Protein AF-D4LCF2-F1 (afdb_monomer)

Structure (mmCIF, N/CA/C/O backbone):
data_AF-D4LCF2-F1
#
_entry.id   AF-D4LCF2-F1
#
loop_
_atom_site.group_PDB
_atom_site.id
_atom_site.type_symbol
_atom_site.label_atom_id
_atom_site.label_alt_id
_atom_site.label_comp_id
_atom_site.label_asym_id
_atom_site.label_entity_id
_atom_site.label_seq_id
_atom_site.pdbx_PDB_ins_code
_atom_site.Cartn_x
_atom_site.Cartn_y
_atom_site.Cartn_z
_atom_site.occupancy
_atom_site.B_iso_or_equiv
_atom_site.auth_seq_id
_atom_site.auth_comp_id
_atom_site.auth_asym_id
_atom_site.auth_atom_id
_atom_site.pdbx_PDB_model_num
ATOM 1 N N . MET A 1 1 ? 31.186 14.863 -47.075 1.00 59.78 1 MET A N 1
ATOM 2 C CA . MET A 1 1 ? 31.744 14.679 -45.712 1.00 59.78 1 MET A CA 1
ATOM 3 C C . MET A 1 1 ? 30.826 15.193 -44.591 1.00 59.78 1 MET A C 1
ATOM 5 O O . MET A 1 1 ? 30.407 14.376 -43.785 1.00 59.78 1 MET A O 1
ATOM 9 N N . LYS A 1 2 ? 30.420 16.481 -44.553 1.00 60.19 2 LYS A N 1
ATOM 10 C CA . LYS A 1 2 ? 29.518 17.034 -43.503 1.00 60.19 2 LYS A CA 1
ATOM 11 C C . LYS A 1 2 ? 28.201 16.256 -43.299 1.00 60.19 2 LYS A C 1
ATOM 13 O O . LYS A 1 2 ? 27.895 15.902 -42.170 1.00 60.19 2 LYS A O 1
ATOM 18 N N . LYS A 1 3 ? 27.471 15.912 -44.374 1.00 63.88 3 LYS A N 1
ATOM 19 C CA . LYS A 1 3 ? 26.210 15.133 -44.295 1.00 63.88 3 LYS A CA 1
ATOM 20 C C . LYS A 1 3 ? 26.376 13.757 -43.627 1.00 63.88 3 LYS A C 1
ATOM 22 O O . LYS A 1 3 ? 25.515 13.347 -42.862 1.00 63.88 3 LYS A O 1
ATOM 27 N N . TYR A 1 4 ? 27.498 13.078 -43.876 1.00 69.69 4 TYR A N 1
ATOM 28 C CA . TYR A 1 4 ? 27.808 11.770 -43.286 1.00 69.69 4 TYR A CA 1
ATOM 29 C C . TYR A 1 4 ? 28.099 11.874 -41.782 1.00 69.69 4 TYR A C 1
ATOM 31 O O . TYR A 1 4 ? 27.639 11.051 -40.996 1.00 69.69 4 TYR A O 1
ATOM 39 N N . ILE A 1 5 ? 28.792 12.941 -41.365 1.00 76.44 5 ILE A N 1
ATOM 40 C CA . ILE A 1 5 ? 29.039 13.242 -39.947 1.00 76.44 5 ILE A CA 1
ATOM 41 C C . ILE A 1 5 ? 27.716 13.542 -39.228 1.00 76.44 5 ILE A C 1
ATOM 43 O O . ILE A 1 5 ? 27.495 13.037 -38.129 1.00 76.44 5 ILE A O 1
ATOM 47 N N . THR A 1 6 ? 26.815 14.309 -39.851 1.00 82.81 6 THR A N 1
ATOM 48 C CA . THR A 1 6 ? 25.487 14.603 -39.291 1.00 82.81 6 THR A CA 1
ATOM 49 C C . THR A 1 6 ? 24.620 13.347 -39.176 1.00 82.81 6 THR A C 1
ATOM 51 O O . THR A 1 6 ? 24.058 13.107 -38.114 1.00 82.81 6 THR A O 1
ATOM 54 N N . ALA A 1 7 ? 24.562 12.506 -40.213 1.00 86.31 7 ALA A N 1
ATOM 55 C CA . ALA A 1 7 ? 23.804 11.254 -40.181 1.00 86.31 7 ALA A CA 1
ATOM 56 C C . ALA A 1 7 ? 24.324 10.286 -39.104 1.00 86.31 7 ALA A C 1
ATOM 58 O O . ALA A 1 7 ? 23.539 9.754 -38.327 1.00 86.31 7 ALA A O 1
ATOM 59 N N . LYS A 1 8 ? 25.649 10.125 -38.984 1.00 89.38 8 LYS A N 1
ATOM 60 C CA . LYS A 1 8 ? 26.264 9.303 -37.929 1.00 89.38 8 LYS A CA 1
ATOM 61 C C . LYS A 1 8 ? 25.905 9.806 -36.526 1.00 89.38 8 LYS A C 1
ATOM 63 O O . LYS A 1 8 ? 25.599 9.002 -35.654 1.00 89.38 8 LYS A O 1
ATOM 68 N N . ARG A 1 9 ? 25.917 11.127 -36.308 1.00 90.94 9 ARG A N 1
ATOM 69 C CA . ARG A 1 9 ? 25.517 11.738 -35.028 1.00 90.94 9 ARG A CA 1
ATOM 70 C C . ARG A 1 9 ? 24.039 11.505 -34.713 1.00 90.94 9 ARG A C 1
ATOM 72 O O . ARG A 1 9 ? 23.729 11.189 -33.572 1.00 90.94 9 ARG A O 1
ATOM 79 N N . LEU A 1 10 ? 23.158 11.611 -35.708 1.00 92.75 10 LEU A N 1
ATOM 80 C CA . LEU A 1 10 ? 21.730 11.322 -35.542 1.00 92.75 10 LEU A CA 1
ATOM 81 C C . LEU A 1 10 ? 21.481 9.848 -35.214 1.00 92.75 10 LEU A C 1
ATOM 83 O O . LEU A 1 10 ? 20.725 9.568 -34.297 1.00 92.75 10 LEU A O 1
ATOM 87 N N . ILE A 1 11 ? 22.168 8.916 -35.883 1.00 95.12 11 ILE A N 1
ATOM 88 C CA . ILE A 1 11 ? 22.061 7.480 -35.580 1.00 95.12 11 ILE A CA 1
ATOM 89 C C . ILE A 1 11 ? 22.508 7.195 -34.145 1.00 95.12 11 ILE A C 1
ATOM 91 O O . ILE A 1 11 ? 21.797 6.516 -33.413 1.00 95.12 11 ILE A O 1
ATOM 95 N N . ILE A 1 12 ? 23.658 7.736 -33.724 1.00 95.25 12 ILE A N 1
ATOM 96 C CA . ILE A 1 12 ? 24.142 7.573 -32.346 1.00 95.25 12 ILE A CA 1
ATOM 97 C C . ILE A 1 12 ? 23.113 8.128 -31.357 1.00 95.25 12 ILE A C 1
ATOM 99 O O . ILE A 1 12 ? 22.778 7.450 -30.392 1.00 95.25 12 ILE A O 1
ATOM 103 N N . LEU A 1 13 ? 22.569 9.320 -31.614 1.00 95.94 13 LEU A N 1
ATOM 104 C CA . LEU A 1 13 ? 21.538 9.916 -30.768 1.00 95.94 13 LEU A CA 1
ATOM 105 C C . LEU A 1 13 ? 20.282 9.036 -30.691 1.00 95.94 13 LEU A C 1
ATOM 107 O O . LEU A 1 13 ? 19.782 8.791 -29.598 1.00 95.94 13 LEU A O 1
ATOM 111 N N . SER A 1 14 ? 19.799 8.514 -31.821 1.00 95.50 14 SER A N 1
ATOM 112 C CA . SER A 1 14 ? 18.656 7.597 -31.854 1.00 95.50 14 SER A CA 1
ATOM 113 C C . SER A 1 14 ? 18.922 6.322 -31.056 1.00 95.50 14 SER A C 1
ATOM 115 O O . SER A 1 14 ? 18.067 5.905 -30.282 1.00 95.50 14 SER A O 1
ATOM 117 N N . VAL A 1 15 ? 20.113 5.728 -31.186 1.00 97.31 15 VAL A N 1
ATOM 118 C CA . VAL A 1 15 ? 20.506 4.544 -30.405 1.00 97.31 15 VAL A CA 1
ATOM 119 C C . VAL A 1 15 ? 20.534 4.857 -28.912 1.00 97.31 15 VAL A C 1
ATOM 121 O O . VAL A 1 15 ? 20.047 4.052 -28.122 1.00 97.31 15 VAL A O 1
ATOM 124 N N . VAL A 1 16 ? 21.043 6.026 -28.516 1.00 97.56 16 VAL A N 1
ATOM 125 C CA . VAL A 1 16 ? 21.055 6.455 -27.111 1.00 97.56 16 VAL A CA 1
ATOM 126 C C . VAL A 1 16 ? 19.628 6.618 -26.583 1.00 97.56 16 VAL A C 1
ATOM 128 O O . VAL A 1 16 ? 19.317 6.075 -25.528 1.00 97.56 16 VAL A O 1
ATOM 131 N N . ILE A 1 17 ? 18.740 7.285 -27.326 1.00 97.62 17 ILE A N 1
ATOM 132 C CA . ILE A 1 17 ? 17.335 7.476 -26.926 1.00 97.62 17 ILE A CA 1
ATOM 133 C C . ILE A 1 17 ? 16.619 6.130 -26.769 1.00 97.62 17 ILE A C 1
ATOM 135 O O . ILE A 1 17 ? 15.969 5.896 -25.751 1.00 97.62 17 ILE A O 1
ATOM 139 N N . LEU A 1 18 ? 16.766 5.226 -27.742 1.00 97.88 18 LEU A N 1
ATOM 140 C CA . LEU A 1 18 ? 16.154 3.896 -27.685 1.00 97.88 18 LEU A CA 1
ATOM 141 C C . LEU A 1 18 ? 16.715 3.061 -26.529 1.00 97.88 18 LEU A C 1
ATOM 143 O O . LEU A 1 18 ? 15.956 2.376 -25.851 1.00 97.88 18 LEU A O 1
ATOM 147 N N . SER A 1 19 ? 18.021 3.159 -26.266 1.00 97.75 19 SER A N 1
ATOM 148 C CA . SER A 1 19 ? 18.661 2.483 -25.131 1.00 97.75 19 SER A CA 1
ATOM 149 C C . SER A 1 19 ? 18.118 2.989 -23.796 1.00 97.75 19 SER A C 1
ATOM 151 O O . SER A 1 19 ? 17.758 2.188 -22.940 1.00 97.75 19 SER A O 1
ATOM 153 N N . VAL A 1 20 ? 18.000 4.309 -23.624 1.00 97.44 20 VAL A N 1
ATOM 154 C CA . VAL A 1 20 ? 17.433 4.910 -22.406 1.00 97.44 20 VAL A CA 1
ATOM 155 C C . VAL A 1 20 ? 15.976 4.491 -22.225 1.00 97.44 20 VAL A C 1
ATOM 157 O O . VAL A 1 20 ? 15.589 4.084 -21.132 1.00 97.44 20 VAL A O 1
ATOM 160 N N . PHE A 1 21 ? 15.179 4.518 -23.296 1.00 97.19 21 PHE A N 1
ATOM 161 C CA . PHE A 1 21 ? 13.793 4.058 -23.250 1.00 97.19 21 PHE A CA 1
ATOM 162 C C . PHE A 1 21 ? 13.701 2.581 -22.842 1.00 97.19 21 PHE A C 1
ATOM 164 O O . PHE A 1 21 ? 12.905 2.237 -21.970 1.00 97.19 21 PHE A O 1
ATOM 171 N N . ALA A 1 22 ? 14.545 1.713 -23.405 1.00 97.75 22 ALA A N 1
ATOM 172 C CA . ALA A 1 22 ? 14.597 0.303 -23.030 1.00 97.75 22 ALA A CA 1
ATOM 173 C C . ALA A 1 22 ? 14.968 0.115 -21.550 1.00 97.75 22 ALA A C 1
ATOM 175 O O . ALA A 1 22 ? 14.318 -0.665 -20.859 1.00 97.75 22 ALA A O 1
ATOM 176 N N . ILE A 1 23 ? 15.948 0.867 -21.038 1.00 97.81 23 ILE A N 1
ATOM 177 C CA . ILE A 1 23 ? 16.350 0.815 -19.624 1.00 97.81 23 ILE A CA 1
ATOM 178 C C . ILE A 1 23 ? 15.191 1.217 -18.709 1.00 97.81 23 ILE A C 1
ATOM 180 O O . ILE A 1 23 ? 14.926 0.514 -17.741 1.00 97.81 23 ILE A O 1
ATOM 184 N N . ILE A 1 24 ? 14.469 2.298 -19.025 1.00 96.75 24 ILE A N 1
ATOM 185 C CA . ILE A 1 24 ? 13.312 2.745 -18.230 1.00 96.75 24 ILE A CA 1
ATOM 186 C C . ILE A 1 24 ? 12.227 1.661 -18.189 1.00 96.75 24 ILE A C 1
ATOM 188 O O . ILE A 1 24 ? 11.676 1.384 -17.126 1.00 96.75 24 ILE A O 1
ATOM 192 N N . ASN A 1 25 ? 11.957 1.011 -19.324 1.00 97.94 25 ASN A N 1
ATOM 193 C CA . ASN A 1 25 ? 10.978 -0.072 -19.408 1.00 97.94 25 ASN A CA 1
ATOM 194 C C . ASN A 1 25 ? 11.386 -1.291 -18.585 1.00 97.94 25 ASN A C 1
ATOM 196 O O . ASN A 1 25 ? 10.577 -1.827 -17.834 1.00 97.94 25 ASN A O 1
ATOM 200 N N . VAL A 1 26 ? 12.643 -1.717 -18.710 1.00 97.81 26 VAL A N 1
ATOM 201 C CA . VAL A 1 26 ? 13.180 -2.852 -17.957 1.00 97.81 26 VAL A CA 1
ATOM 202 C C . VAL A 1 26 ? 13.175 -2.541 -16.460 1.00 97.81 26 VAL A C 1
ATOM 204 O O . VAL A 1 26 ? 12.699 -3.353 -15.672 1.00 97.81 26 VAL A O 1
ATOM 207 N N . ALA A 1 27 ? 13.625 -1.351 -16.059 1.00 96.75 27 ALA A N 1
ATOM 208 C CA . ALA A 1 27 ? 13.601 -0.928 -14.664 1.00 96.75 27 ALA A CA 1
ATOM 209 C C . ALA A 1 27 ? 12.171 -0.931 -14.107 1.00 96.75 27 ALA A C 1
ATOM 211 O O . ALA A 1 27 ? 11.930 -1.498 -13.047 1.00 96.75 27 ALA A O 1
ATOM 212 N N . TRP A 1 28 ? 11.207 -0.369 -14.838 1.00 97.06 28 TRP A N 1
ATOM 213 C CA . TRP A 1 28 ? 9.808 -0.370 -14.413 1.00 97.06 28 TRP A CA 1
ATOM 214 C C . TRP A 1 28 ? 9.223 -1.788 -14.341 1.00 97.06 28 TRP A C 1
ATOM 216 O O . TRP A 1 28 ? 8.519 -2.123 -13.387 1.00 97.06 28 TRP A O 1
ATOM 226 N N . LEU A 1 29 ? 9.556 -2.654 -15.302 1.00 96.56 29 LEU A N 1
ATOM 227 C CA . LEU A 1 29 ? 9.119 -4.049 -15.312 1.00 96.56 29 LEU A CA 1
ATOM 228 C C . LEU A 1 29 ? 9.547 -4.776 -14.028 1.00 96.56 29 LEU A C 1
ATOM 230 O O . LEU A 1 29 ? 8.720 -5.403 -13.369 1.00 96.56 29 LEU A O 1
ATOM 234 N N . PHE A 1 30 ? 10.824 -4.672 -13.656 1.00 95.19 30 PHE A N 1
ATOM 235 C CA . PHE A 1 30 ? 11.368 -5.390 -12.503 1.00 95.19 30 PHE A CA 1
ATOM 236 C C . PHE A 1 30 ? 11.024 -4.746 -11.160 1.00 95.19 30 PHE A C 1
ATOM 238 O O . PHE A 1 30 ? 10.739 -5.465 -10.208 1.00 95.19 30 PHE A O 1
ATOM 245 N N . LEU A 1 31 ? 11.030 -3.416 -11.078 1.00 94.56 31 LEU A N 1
ATOM 246 C CA . LEU A 1 31 ? 10.864 -2.700 -9.810 1.00 94.56 31 LEU A CA 1
ATOM 247 C C . LEU A 1 31 ? 9.404 -2.394 -9.470 1.00 94.56 31 LEU A C 1
ATOM 249 O O . LEU A 1 31 ? 9.091 -2.097 -8.321 1.00 94.56 31 LEU A O 1
ATOM 253 N N . ARG A 1 32 ? 8.505 -2.410 -10.461 1.00 93.75 32 ARG A N 1
ATOM 254 C CA . ARG A 1 32 ? 7.098 -2.031 -10.274 1.00 93.75 32 ARG A CA 1
ATOM 255 C C . ARG A 1 32 ? 6.161 -3.119 -10.761 1.00 93.75 32 ARG A C 1
ATOM 257 O O . ARG A 1 32 ? 5.367 -3.620 -9.981 1.00 93.75 32 ARG A O 1
ATOM 264 N N . TYR A 1 33 ? 6.248 -3.533 -12.019 1.00 94.06 33 TYR A N 1
ATOM 265 C CA . TYR A 1 33 ? 5.258 -4.463 -12.564 1.00 94.06 33 TYR A CA 1
ATOM 266 C C . TYR A 1 33 ? 5.296 -5.846 -11.898 1.00 94.06 33 TYR A C 1
ATOM 268 O O . TYR A 1 33 ? 4.272 -6.308 -11.398 1.00 94.06 33 TYR A O 1
ATOM 276 N N . ILE A 1 34 ? 6.463 -6.498 -11.868 1.00 94.56 34 ILE A N 1
ATOM 277 C CA . ILE A 1 34 ? 6.602 -7.871 -11.359 1.00 94.56 34 ILE A CA 1
ATOM 278 C C . ILE A 1 34 ? 6.160 -8.000 -9.886 1.00 94.56 34 ILE A C 1
ATOM 280 O O . ILE A 1 34 ? 5.379 -8.914 -9.613 1.00 94.56 34 ILE A O 1
ATOM 284 N N . PRO A 1 35 ? 6.569 -7.122 -8.944 1.00 94.31 35 PRO A N 1
ATOM 285 C CA . PRO A 1 35 ? 6.130 -7.210 -7.546 1.00 94.31 35 PRO A CA 1
ATOM 286 C C . PRO A 1 35 ? 4.603 -7.199 -7.377 1.00 94.31 35 PRO A C 1
ATOM 288 O O . PRO A 1 35 ? 4.034 -8.092 -6.745 1.00 94.31 35 PRO A O 1
ATOM 291 N N . TYR A 1 36 ? 3.909 -6.248 -8.014 1.00 94.31 36 TYR A N 1
ATOM 292 C CA . TYR A 1 36 ? 2.443 -6.182 -7.959 1.00 94.31 36 TYR A CA 1
ATOM 293 C C . TYR A 1 36 ? 1.781 -7.349 -8.698 1.00 94.31 36 TYR A C 1
ATOM 295 O O . TYR A 1 36 ? 0.746 -7.847 -8.254 1.00 94.31 36 TYR A O 1
ATOM 303 N N . HIS A 1 37 ? 2.377 -7.825 -9.795 1.00 93.19 37 HIS A N 1
ATOM 304 C CA . HIS A 1 37 ? 1.853 -8.973 -10.533 1.00 93.19 37 HIS A CA 1
ATOM 305 C C . HIS A 1 37 ? 1.882 -10.257 -9.693 1.00 93.19 37 HIS A C 1
ATOM 307 O O . HIS A 1 37 ? 0.882 -10.968 -9.637 1.00 93.19 37 HIS A O 1
ATOM 313 N N . ARG A 1 38 ? 2.974 -10.509 -8.960 1.00 94.25 38 ARG A N 1
ATOM 314 C CA . ARG A 1 38 ? 3.073 -11.643 -8.024 1.00 94.25 38 ARG A CA 1
ATOM 315 C C . ARG A 1 38 ? 2.016 -11.582 -6.924 1.00 94.25 38 ARG A C 1
ATOM 317 O O . ARG A 1 38 ? 1.445 -12.604 -6.555 1.00 94.25 38 ARG A O 1
ATOM 324 N N . CYS A 1 39 ? 1.719 -10.385 -6.417 1.00 95.00 39 CYS A N 1
ATOM 325 C CA . CYS A 1 39 ? 0.661 -10.207 -5.423 1.00 95.00 39 CYS A CA 1
ATOM 326 C C . CYS A 1 39 ? -0.720 -10.525 -6.005 1.00 95.00 39 CYS A C 1
ATOM 328 O O . CYS A 1 39 ? -1.523 -11.209 -5.366 1.00 95.00 39 CYS A O 1
ATOM 330 N N . ARG A 1 40 ? -0.973 -10.054 -7.232 1.00 93.25 40 ARG A N 1
ATOM 331 C CA . ARG A 1 40 ? -2.205 -10.291 -7.989 1.00 93.25 40 ARG A CA 1
ATOM 332 C C . ARG A 1 40 ? -2.436 -11.772 -8.299 1.00 93.25 40 ARG A C 1
ATOM 334 O O . ARG A 1 40 ? -3.585 -12.189 -8.300 1.00 93.25 40 ARG A O 1
ATOM 341 N N . GLU A 1 41 ? -1.400 -12.563 -8.572 1.00 92.50 41 GLU A N 1
ATOM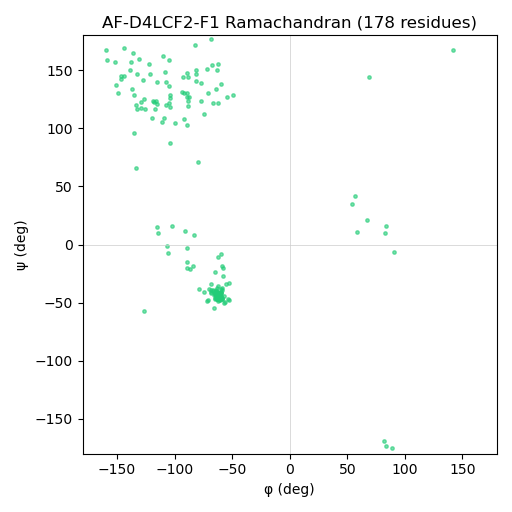 342 C CA . GLU A 1 41 ? -1.538 -13.992 -8.923 1.00 92.50 41 GLU A CA 1
ATOM 343 C C . GLU A 1 41 ? -2.238 -14.828 -7.837 1.00 92.50 41 GLU A C 1
ATOM 345 O O . GLU A 1 41 ? -2.757 -15.905 -8.121 1.00 92.50 41 GLU A O 1
ATOM 350 N N . LYS A 1 42 ? -2.295 -14.322 -6.599 1.00 91.62 42 LYS A N 1
ATOM 351 C CA . LYS A 1 42 ? -2.988 -14.953 -5.466 1.00 91.62 42 LYS A CA 1
ATOM 352 C C . LYS A 1 42 ? -4.468 -14.549 -5.336 1.00 91.62 42 LYS A C 1
ATOM 354 O O . LYS A 1 42 ? -5.143 -15.029 -4.419 1.00 91.62 42 LYS A O 1
ATOM 359 N N . MET A 1 43 ? -4.947 -13.646 -6.192 1.00 94.31 43 MET A N 1
ATOM 360 C CA . MET A 1 43 ? -6.279 -13.037 -6.140 1.00 94.31 43 MET A CA 1
ATOM 361 C C . MET A 1 43 ? -7.213 -13.605 -7.208 1.00 94.31 43 MET A C 1
ATOM 363 O O . MET A 1 43 ? -6.764 -14.087 -8.248 1.00 94.31 43 MET A O 1
ATOM 367 N N . ASP A 1 44 ? -8.518 -13.467 -6.977 1.00 93.19 44 ASP A N 1
ATOM 368 C CA . ASP A 1 44 ? -9.528 -13.737 -7.992 1.00 93.19 44 ASP A CA 1
ATOM 369 C C . ASP A 1 44 ? -9.678 -12.523 -8.922 1.00 93.19 44 ASP A C 1
ATOM 371 O O . ASP A 1 44 ? -9.450 -11.368 -8.538 1.00 93.19 44 ASP A O 1
ATOM 375 N N . VAL A 1 45 ? -10.053 -12.788 -10.174 1.00 89.19 45 VAL A N 1
ATOM 376 C CA . VAL A 1 45 ? -10.355 -11.743 -11.157 1.00 89.19 45 VAL A CA 1
ATOM 377 C C . VAL A 1 45 ? -11.829 -11.383 -11.035 1.00 89.19 45 VAL A C 1
ATOM 379 O O . VAL A 1 45 ? -12.697 -12.224 -11.258 1.00 89.19 45 VAL A O 1
ATOM 382 N N . ILE A 1 46 ? -12.107 -10.127 -10.703 1.00 81.69 46 ILE A N 1
ATOM 383 C CA . ILE A 1 46 ? -13.459 -9.588 -10.577 1.00 81.69 46 ILE A CA 1
ATOM 384 C C . ILE A 1 46 ? -13.685 -8.637 -11.752 1.00 81.69 46 ILE A C 1
ATOM 386 O O . ILE A 1 46 ? -13.093 -7.557 -11.809 1.00 81.69 46 ILE A O 1
ATOM 390 N N . ASP A 1 47 ? -14.525 -9.050 -12.699 1.00 78.56 47 ASP A N 1
ATOM 391 C CA . ASP A 1 47 ? -14.957 -8.223 -13.827 1.00 78.56 47 ASP A CA 1
ATOM 392 C C . ASP A 1 47 ? -16.257 -7.493 -13.466 1.00 78.56 47 ASP A C 1
ATOM 394 O O . ASP A 1 47 ? -17.327 -8.097 -13.386 1.00 78.56 47 ASP A O 1
ATOM 398 N N . ASN A 1 48 ? -16.151 -6.183 -13.245 1.00 69.62 48 ASN A N 1
ATOM 399 C CA . ASN A 1 48 ? -17.294 -5.302 -13.046 1.00 69.62 48 ASN A CA 1
ATOM 400 C C . ASN A 1 48 ? -17.532 -4.482 -14.315 1.00 69.62 48 ASN A C 1
ATOM 402 O O . ASN A 1 48 ? -17.045 -3.360 -14.446 1.00 69.62 48 ASN A O 1
ATOM 406 N N . HIS A 1 49 ? -18.305 -5.032 -15.251 1.00 72.44 49 HIS A N 1
ATOM 407 C CA . HIS A 1 49 ? -18.700 -4.343 -16.487 1.00 72.44 49 HIS A CA 1
ATOM 408 C C . HIS A 1 49 ? -17.507 -3.849 -17.334 1.00 72.44 49 HIS A C 1
ATOM 410 O O . HIS A 1 49 ? -17.532 -2.743 -17.874 1.00 72.44 49 HIS A O 1
ATOM 416 N N . GLY A 1 50 ? -16.457 -4.663 -17.454 1.00 63.59 50 GLY A N 1
ATOM 417 C CA . GLY A 1 50 ? -15.235 -4.345 -18.196 1.00 63.59 50 GLY A CA 1
ATOM 418 C C . GLY A 1 50 ? -14.146 -3.677 -17.353 1.00 63.59 50 GLY A C 1
ATOM 419 O O . GLY A 1 50 ? -13.025 -3.506 -17.836 1.00 63.59 50 GLY A O 1
ATOM 420 N N . LEU A 1 51 ? -14.434 -3.332 -16.093 1.00 61.81 51 LEU A N 1
ATOM 421 C CA . LEU A 1 51 ? -13.427 -2.927 -15.113 1.00 61.81 51 LEU A CA 1
ATOM 422 C C . LEU A 1 51 ? -12.923 -4.163 -14.373 1.00 61.81 51 LEU A C 1
ATOM 424 O O . LEU A 1 51 ? -13.582 -4.692 -13.477 1.00 61.81 51 LEU A O 1
ATOM 428 N N . ILE A 1 52 ? -11.731 -4.609 -14.759 1.00 73.94 52 ILE A N 1
ATOM 429 C CA . ILE A 1 52 ? -11.050 -5.719 -14.101 1.00 73.94 52 ILE A CA 1
ATOM 430 C C . ILE A 1 52 ? -10.442 -5.222 -12.789 1.00 73.94 52 ILE A C 1
ATOM 432 O O . ILE A 1 52 ? -9.612 -4.313 -12.778 1.00 73.94 52 ILE A O 1
ATOM 436 N N . SER A 1 53 ? -10.820 -5.868 -11.694 1.00 80.56 53 SER A N 1
ATOM 437 C CA . SER A 1 53 ? -10.224 -5.698 -10.372 1.00 80.56 53 SER A CA 1
ATOM 438 C C . SER A 1 53 ? -9.705 -7.037 -9.852 1.00 80.56 53 SER A C 1
ATOM 440 O O . SER A 1 53 ? -10.147 -8.100 -10.290 1.00 80.56 53 SER A O 1
ATOM 442 N N . TYR A 1 54 ? -8.728 -6.988 -8.948 1.00 91.44 54 TYR A N 1
ATOM 443 C CA . TYR A 1 54 ? -8.130 -8.179 -8.351 1.00 91.44 54 TYR A CA 1
ATOM 444 C C . TYR A 1 54 ? -8.404 -8.158 -6.864 1.00 91.44 54 TYR A C 1
ATOM 446 O O . TYR A 1 54 ? -7.949 -7.259 -6.152 1.00 91.44 54 TYR A O 1
ATOM 454 N N . GLY A 1 55 ? -9.154 -9.146 -6.403 1.00 93.00 55 GLY A N 1
ATOM 455 C CA . GLY A 1 55 ? -9.480 -9.244 -4.999 1.00 93.00 55 GLY A CA 1
ATOM 456 C C . GLY A 1 55 ? -9.903 -10.638 -4.607 1.00 93.00 55 GLY A C 1
ATOM 457 O O . GLY A 1 55 ? -10.130 -11.504 -5.444 1.00 93.00 55 GLY A O 1
ATOM 458 N N . LYS A 1 56 ? -9.967 -10.859 -3.305 1.00 92.75 56 LYS A N 1
ATOM 459 C CA . LYS A 1 56 ? -10.350 -12.138 -2.725 1.00 92.75 56 LYS A CA 1
ATOM 460 C C . LYS A 1 56 ? -11.003 -11.889 -1.382 1.00 92.75 56 LYS A C 1
ATOM 462 O O . LYS A 1 56 ? -10.496 -11.089 -0.603 1.00 92.75 56 LYS A O 1
ATOM 467 N N . VAL A 1 57 ? -12.091 -12.589 -1.092 1.00 92.94 57 VAL A N 1
ATOM 468 C CA . VAL A 1 57 ? -12.682 -12.601 0.251 1.00 92.94 57 VAL A CA 1
ATOM 469 C C . VAL A 1 57 ? -12.324 -13.921 0.915 1.00 92.94 57 VAL A C 1
ATOM 471 O O . VAL A 1 57 ? -12.535 -14.990 0.343 1.00 92.94 57 VAL A O 1
ATOM 474 N N . LYS A 1 58 ? -11.740 -13.859 2.110 1.00 92.38 58 LYS A N 1
ATOM 475 C CA . LYS A 1 58 ? -11.362 -15.040 2.886 1.00 92.38 58 LYS A CA 1
ATOM 476 C C . LYS A 1 58 ? -11.453 -14.737 4.379 1.00 92.38 58 LYS A C 1
ATOM 478 O O . LYS A 1 58 ? -10.914 -13.738 4.843 1.00 92.38 58 LYS A O 1
ATOM 483 N N . ASP A 1 59 ? -12.123 -15.618 5.121 1.00 91.44 59 ASP A N 1
ATOM 484 C CA . ASP A 1 59 ? -12.245 -15.576 6.586 1.00 91.44 59 ASP A CA 1
ATOM 485 C C . ASP A 1 59 ? -12.779 -14.239 7.146 1.00 91.44 59 ASP A C 1
ATOM 487 O O . ASP A 1 59 ? -12.362 -13.805 8.214 1.00 91.44 59 ASP A O 1
ATOM 491 N N . GLY A 1 60 ? -13.689 -13.572 6.422 1.00 90.69 60 GLY A N 1
ATOM 492 C CA . GLY A 1 60 ? -14.262 -12.277 6.826 1.00 90.69 60 GLY A CA 1
ATOM 493 C C . GLY A 1 60 ? -13.406 -11.052 6.481 1.00 90.69 60 GLY A C 1
ATOM 494 O O . GLY A 1 60 ? -13.717 -9.949 6.927 1.00 90.69 60 GLY A O 1
ATOM 495 N N . TYR A 1 61 ? -12.353 -11.233 5.680 1.00 94.38 61 TYR A N 1
ATOM 496 C CA . TYR A 1 61 ? -11.478 -10.165 5.205 1.00 94.38 61 TYR A CA 1
ATOM 497 C C . TYR A 1 61 ? -11.462 -10.116 3.687 1.00 94.38 61 TYR A C 1
ATOM 499 O O . TYR A 1 61 ? -11.522 -11.146 3.009 1.00 94.38 61 TYR A O 1
ATOM 507 N N . ARG A 1 62 ? -11.326 -8.905 3.160 1.00 94.12 62 ARG A N 1
ATOM 508 C CA . ARG A 1 62 ? -11.139 -8.635 1.745 1.00 94.12 62 ARG A CA 1
ATOM 509 C C . ARG A 1 62 ? -9.686 -8.276 1.487 1.00 94.12 62 ARG A C 1
ATOM 511 O O . ARG A 1 62 ? -9.131 -7.392 2.125 1.00 94.12 62 ARG A O 1
ATOM 518 N N . TYR A 1 63 ? -9.099 -8.956 0.520 1.00 96.06 63 TYR A N 1
ATOM 519 C CA . TYR A 1 63 ? -7.771 -8.696 -0.007 1.00 96.06 63 TYR A CA 1
ATOM 520 C C . TYR A 1 63 ? -7.931 -8.015 -1.361 1.00 96.06 63 TYR A C 1
ATOM 522 O O . TYR A 1 63 ? -8.781 -8.430 -2.154 1.00 96.06 63 TYR A O 1
ATOM 530 N N . GLY A 1 64 ? -7.140 -6.981 -1.623 1.00 94.75 64 GLY A N 1
ATOM 531 C CA . GLY A 1 64 ? -7.173 -6.222 -2.868 1.00 94.75 64 GLY A CA 1
ATOM 532 C C . GLY A 1 64 ? -5.779 -6.001 -3.434 1.00 94.75 64 GLY A C 1
ATOM 533 O O . GLY A 1 64 ? -4.813 -5.851 -2.688 1.00 94.75 64 GLY A O 1
ATOM 534 N N . VAL A 1 65 ? -5.674 -5.972 -4.763 1.00 95.38 65 VAL A N 1
ATOM 535 C CA . VAL A 1 65 ? -4.449 -5.575 -5.468 1.00 95.38 65 VAL A CA 1
ATOM 536 C C . VAL A 1 65 ? -4.798 -4.585 -6.573 1.00 95.38 65 VAL A C 1
ATOM 538 O O . VAL A 1 65 ? -5.477 -4.923 -7.544 1.00 95.38 65 VAL A O 1
ATOM 541 N N . ALA A 1 66 ? -4.276 -3.369 -6.451 1.00 92.12 66 ALA A N 1
ATOM 542 C CA . ALA A 1 66 ? -4.266 -2.363 -7.498 1.00 92.12 66 ALA A CA 1
ATOM 543 C C . ALA A 1 66 ? -2.857 -2.285 -8.096 1.00 92.12 66 ALA A C 1
ATOM 545 O O . ALA A 1 66 ? -1.888 -1.972 -7.406 1.00 92.12 66 ALA A O 1
ATOM 546 N N . THR A 1 67 ? -2.717 -2.579 -9.388 1.00 91.06 67 THR A N 1
ATOM 547 C CA . THR A 1 67 ? -1.419 -2.511 -10.073 1.00 91.06 67 THR A CA 1
ATOM 548 C C . THR A 1 67 ? -1.090 -1.076 -10.491 1.00 91.06 67 THR A C 1
ATOM 550 O O . THR A 1 67 ? -2.004 -0.345 -10.882 1.00 91.06 67 THR A O 1
ATOM 553 N N . PRO A 1 68 ? 0.190 -0.666 -10.496 1.00 91.50 68 PRO A N 1
ATOM 554 C CA . PRO A 1 68 ? 0.581 0.633 -11.032 1.00 91.50 68 PRO A CA 1
ATOM 555 C C . PRO A 1 68 ? 0.271 0.727 -12.532 1.00 91.50 68 PRO A C 1
ATOM 557 O O . PRO A 1 68 ? 0.325 -0.269 -13.259 1.00 91.50 68 PRO A O 1
ATOM 560 N N . ALA A 1 69 ? -0.019 1.939 -13.006 1.00 91.06 69 ALA A N 1
ATOM 561 C CA . ALA A 1 69 ? -0.158 2.209 -14.434 1.00 91.06 69 ALA A CA 1
ATOM 562 C C . ALA A 1 69 ? 1.167 1.946 -15.173 1.00 91.06 69 ALA A C 1
ATOM 564 O O . ALA A 1 69 ? 2.240 2.027 -14.575 1.00 91.06 69 ALA A O 1
ATOM 565 N N . TYR A 1 70 ? 1.107 1.661 -16.477 1.00 93.25 70 TYR A N 1
ATOM 566 C CA . TYR A 1 70 ? 2.303 1.452 -17.299 1.00 93.25 70 TYR A CA 1
ATOM 567 C C . TYR A 1 70 ? 3.265 2.644 -17.207 1.00 93.25 70 TYR A C 1
ATOM 569 O O . TYR A 1 70 ? 2.863 3.786 -17.420 1.00 93.25 70 TYR A O 1
ATOM 577 N N . LEU A 1 71 ? 4.529 2.365 -16.870 1.00 93.00 71 LEU A N 1
ATOM 578 C CA . LEU A 1 71 ? 5.573 3.356 -16.560 1.00 93.00 71 LEU A CA 1
ATOM 579 C C . LEU A 1 71 ? 5.248 4.309 -15.390 1.00 93.00 71 LEU A C 1
ATOM 581 O O . LEU A 1 71 ? 5.986 5.263 -15.145 1.00 93.00 71 LEU A O 1
ATOM 585 N N . GLY A 1 72 ? 4.188 4.030 -14.629 1.00 90.75 72 GLY A N 1
ATOM 586 C CA . GLY A 1 72 ? 3.847 4.701 -13.382 1.00 90.75 72 GLY A CA 1
ATOM 587 C C . GLY A 1 72 ? 4.768 4.257 -12.248 1.00 90.75 72 GLY A C 1
ATOM 588 O O . GLY A 1 72 ? 4.743 3.101 -11.808 1.00 90.75 72 GLY A O 1
ATOM 589 N N . TRP A 1 73 ? 5.596 5.184 -11.773 1.00 88.25 73 TRP A N 1
ATOM 590 C CA . TRP A 1 73 ? 6.473 4.982 -10.614 1.00 88.25 73 TRP A CA 1
ATOM 591 C C . TRP A 1 73 ? 5.762 5.225 -9.284 1.00 88.25 73 TRP A C 1
ATOM 593 O O . TRP A 1 73 ? 6.191 4.707 -8.258 1.00 88.25 73 TRP A O 1
ATOM 603 N N . GLU A 1 74 ? 4.634 5.926 -9.335 1.00 85.69 74 GLU A N 1
ATOM 604 C CA . GLU A 1 74 ? 3.722 6.152 -8.220 1.00 85.69 74 GLU A CA 1
ATOM 605 C C . GLU A 1 74 ? 2.412 5.380 -8.437 1.00 85.69 74 GLU A C 1
ATOM 607 O O . GLU A 1 74 ? 2.111 4.926 -9.547 1.00 85.69 74 GLU A O 1
ATOM 612 N N . GLY A 1 75 ? 1.649 5.194 -7.362 1.00 84.62 75 GLY A N 1
ATOM 613 C CA . GLY A 1 75 ? 0.391 4.450 -7.375 1.00 84.62 75 GLY A CA 1
ATOM 614 C C . GLY A 1 75 ? 0.556 2.934 -7.255 1.00 84.62 75 GLY A C 1
ATOM 615 O O . GLY A 1 75 ? 1.650 2.420 -7.034 1.00 84.62 75 GLY A O 1
ATOM 616 N N . GLY A 1 76 ? -0.555 2.214 -7.392 1.00 91.56 76 GLY A N 1
ATOM 617 C CA . GLY A 1 76 ? -0.638 0.799 -7.037 1.00 91.56 76 GLY A CA 1
ATOM 618 C C . GLY A 1 76 ? -0.547 0.573 -5.525 1.00 91.56 76 GLY A C 1
ATOM 619 O O . GLY A 1 76 ? 0.145 1.297 -4.820 1.00 91.56 76 GLY A O 1
ATOM 620 N N . TYR A 1 77 ? -1.279 -0.409 -5.023 1.00 95.19 77 TYR A N 1
ATOM 621 C CA . TYR A 1 77 ? -1.256 -0.806 -3.618 1.00 95.19 77 TYR A CA 1
ATOM 622 C C . TYR A 1 77 ? -1.764 -2.238 -3.488 1.00 95.19 77 TYR A C 1
ATOM 624 O O . TYR A 1 77 ? -2.480 -2.745 -4.358 1.00 95.19 77 TYR A O 1
ATOM 632 N N . ILE A 1 78 ? -1.409 -2.883 -2.389 1.00 96.38 78 ILE A N 1
ATOM 633 C CA . ILE A 1 78 ? -2.128 -4.058 -1.902 1.00 96.38 78 ILE A CA 1
ATOM 634 C C . ILE A 1 78 ? -2.891 -3.654 -0.648 1.00 96.38 78 ILE A C 1
ATOM 636 O O . ILE A 1 78 ? -2.462 -2.752 0.072 1.00 96.38 78 ILE A O 1
ATOM 640 N N . SER A 1 79 ? -4.035 -4.280 -0.408 1.00 96.81 79 SER A N 1
ATOM 641 C CA . SER A 1 79 ? -4.857 -3.955 0.749 1.00 96.81 79 SER A CA 1
ATOM 642 C C . SER A 1 79 ? -5.446 -5.183 1.418 1.00 96.81 79 SER A C 1
ATOM 644 O O . SER A 1 79 ? -5.710 -6.204 0.776 1.00 96.81 79 SER A O 1
ATOM 646 N N . VAL A 1 80 ? -5.655 -5.064 2.725 1.00 97.25 80 VAL A N 1
ATOM 647 C CA . VAL A 1 80 ? -6.436 -5.999 3.533 1.00 97.25 80 VAL A CA 1
ATOM 648 C C . VAL A 1 80 ? -7.439 -5.178 4.321 1.00 97.25 80 VAL A C 1
ATOM 650 O O . VAL A 1 80 ? -7.045 -4.290 5.067 1.00 97.25 80 VAL A O 1
ATOM 653 N N . SER A 1 81 ? -8.726 -5.461 4.181 1.00 95.25 81 SER A N 1
ATOM 654 C CA . SER A 1 81 ? -9.776 -4.787 4.939 1.00 95.25 81 SER A CA 1
ATOM 655 C C . SER A 1 81 ? -10.731 -5.786 5.567 1.00 95.25 81 SER A C 1
ATOM 657 O O . SER A 1 81 ? -10.845 -6.932 5.123 1.00 95.25 81 SER A O 1
ATOM 659 N N . LEU A 1 82 ? -11.456 -5.344 6.590 1.00 90.94 82 LEU A N 1
ATOM 660 C CA . LEU A 1 82 ? -12.630 -6.073 7.059 1.00 90.94 82 LEU A CA 1
ATOM 661 C C . LEU A 1 82 ? -13.648 -6.172 5.910 1.00 90.94 82 LEU A C 1
ATOM 663 O O . LEU A 1 82 ? -13.869 -5.204 5.185 1.00 90.94 82 LEU A O 1
ATOM 667 N N . ASP A 1 83 ? -14.278 -7.336 5.738 1.00 82.25 83 ASP A N 1
ATOM 668 C CA . ASP A 1 83 ? -15.385 -7.515 4.779 1.00 82.25 83 ASP A CA 1
ATOM 669 C C . ASP A 1 83 ? -16.739 -7.058 5.368 1.00 82.25 83 ASP A C 1
ATOM 671 O O . ASP A 1 83 ? -17.801 -7.255 4.780 1.00 82.25 83 ASP A O 1
ATOM 675 N N . GLN A 1 84 ? -16.716 -6.425 6.546 1.00 69.94 84 GLN A N 1
ATOM 676 C CA . GLN A 1 84 ? -17.880 -5.782 7.149 1.00 69.94 84 GLN A CA 1
ATOM 677 C C . GLN A 1 84 ? -17.968 -4.325 6.692 1.00 69.94 84 GLN A C 1
ATOM 679 O O . GLN A 1 84 ? -16.997 -3.578 6.732 1.00 69.94 84 GLN A O 1
ATOM 684 N N . SER A 1 85 ? -19.154 -3.932 6.234 1.00 66.62 85 SER A N 1
ATOM 685 C CA . SER A 1 85 ? -19.414 -2.608 5.678 1.00 66.62 85 SER A CA 1
ATOM 686 C C . SER A 1 85 ? -19.825 -1.640 6.780 1.00 66.62 85 SER A C 1
ATOM 688 O O . SER A 1 85 ? -20.793 -1.890 7.500 1.00 66.62 85 SER A O 1
ATOM 690 N N . TYR A 1 86 ? -19.130 -0.507 6.856 1.00 78.62 86 TYR A N 1
ATOM 691 C CA . TYR A 1 86 ? -19.725 0.738 7.327 1.00 78.62 86 TYR A CA 1
ATOM 692 C C . TYR A 1 86 ? -21.047 0.960 6.580 1.00 78.62 86 TYR A C 1
ATOM 694 O O . TYR A 1 86 ? -21.100 0.838 5.352 1.00 78.62 86 TYR A O 1
ATOM 702 N N . LYS A 1 87 ? -22.131 1.210 7.314 1.00 81.00 87 LYS A N 1
ATOM 703 C CA . LYS A 1 87 ? -23.472 1.373 6.745 1.00 81.00 87 LYS A CA 1
ATOM 704 C C . LYS A 1 87 ? -23.961 2.781 6.998 1.00 81.00 87 LYS A C 1
ATOM 706 O O . LYS A 1 87 ? -24.097 3.178 8.154 1.00 81.00 87 LYS A O 1
ATOM 711 N N . ILE A 1 88 ? -24.303 3.461 5.913 1.00 81.62 88 ILE A N 1
ATOM 712 C CA . ILE A 1 88 ? -25.032 4.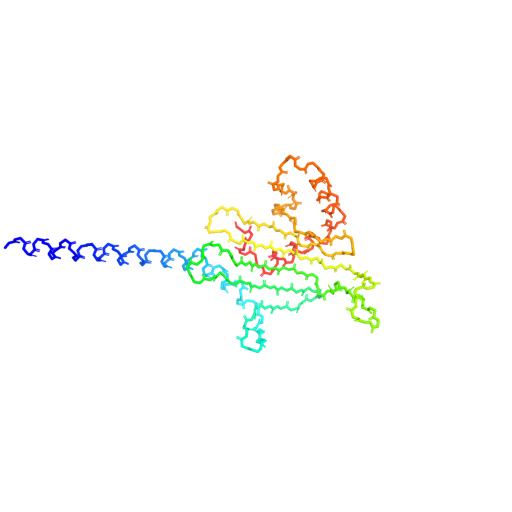724 5.936 1.00 81.62 88 ILE A CA 1
ATOM 713 C C . ILE A 1 88 ? -26.524 4.389 5.957 1.00 81.62 88 ILE A C 1
ATOM 715 O O . ILE A 1 88 ? -27.010 3.598 5.143 1.00 81.62 88 ILE A O 1
ATOM 719 N N . GLN A 1 89 ? -27.240 4.954 6.917 1.00 82.38 89 GLN A N 1
ATOM 720 C CA . GLN A 1 89 ? -28.692 4.921 6.985 1.00 82.38 89 GLN A CA 1
ATOM 721 C C . GLN A 1 89 ? -29.213 6.161 6.265 1.00 82.38 89 GLN A C 1
ATOM 723 O O . GLN A 1 89 ? -28.732 7.266 6.500 1.00 82.38 89 GLN A O 1
ATOM 728 N N . LEU A 1 90 ? -30.166 5.967 5.356 1.00 88.69 90 LEU A N 1
ATOM 729 C CA . LEU A 1 90 ? -30.784 7.057 4.612 1.00 88.69 90 LEU A CA 1
ATOM 730 C C . LEU A 1 90 ? -32.213 7.272 5.112 1.00 88.69 90 LEU A C 1
ATOM 732 O O . LEU A 1 90 ? -32.942 6.302 5.339 1.00 88.69 90 LEU A O 1
ATOM 736 N N . ASP A 1 91 ? -32.625 8.530 5.235 1.00 87.12 91 ASP A N 1
ATOM 737 C CA . ASP A 1 91 ? -34.013 8.893 5.471 1.00 87.12 91 ASP A CA 1
ATOM 738 C C . ASP A 1 91 ? -34.890 8.572 4.244 1.00 87.12 91 ASP A C 1
ATOM 740 O O . ASP A 1 91 ? -34.439 8.162 3.169 1.00 87.12 91 ASP A O 1
ATOM 744 N N . LYS A 1 92 ? -36.198 8.806 4.384 1.00 88.12 92 LYS A N 1
ATOM 745 C CA . LYS A 1 92 ? -37.182 8.606 3.306 1.00 88.12 92 LYS A CA 1
ATOM 746 C C . LYS A 1 92 ? -36.969 9.486 2.061 1.00 88.12 92 LYS A C 1
ATOM 748 O O . LYS A 1 92 ? -37.665 9.277 1.069 1.00 88.12 92 LYS A O 1
ATOM 753 N N . TYR A 1 93 ? -36.083 10.479 2.116 1.00 88.69 93 TYR A N 1
ATOM 754 C CA . TYR A 1 93 ? -35.746 11.386 1.019 1.00 88.69 93 TYR A CA 1
ATOM 755 C C . TYR A 1 93 ? -34.363 11.093 0.414 1.00 88.69 93 TYR A C 1
ATOM 757 O O . TYR A 1 93 ? -33.987 11.730 -0.569 1.00 88.69 93 TYR A O 1
ATOM 765 N N . GLY A 1 94 ? -33.638 10.101 0.942 1.00 83.44 94 GLY A N 1
ATOM 766 C CA . GLY A 1 94 ? -32.302 9.728 0.482 1.00 83.44 94 GLY A CA 1
ATOM 767 C C . GLY A 1 94 ? -31.177 10.569 1.088 1.00 83.44 94 GLY A C 1
ATOM 768 O O . GLY A 1 94 ? -30.071 10.553 0.551 1.00 83.44 94 GLY A O 1
ATOM 769 N N . HIS A 1 95 ? -31.436 11.305 2.171 1.00 85.38 95 HIS 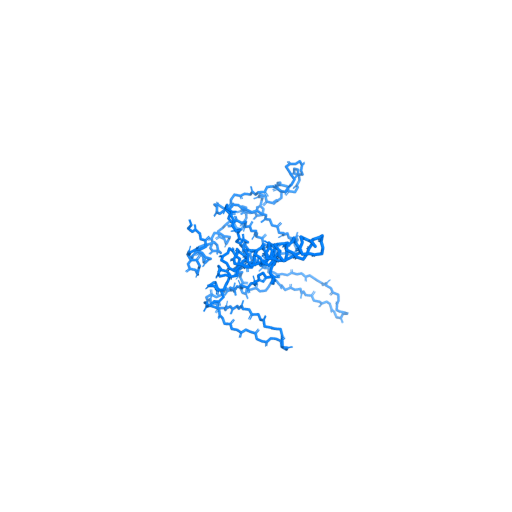A N 1
ATOM 770 C CA . HIS A 1 95 ? -30.409 12.001 2.946 1.00 85.38 95 HIS A CA 1
ATOM 771 C C . HIS A 1 95 ? -29.851 11.096 4.041 1.00 85.38 95 HIS A C 1
ATOM 773 O O . HIS A 1 95 ? -30.572 10.266 4.579 1.00 85.38 95 HIS A O 1
ATOM 779 N N . GLU A 1 96 ? -28.576 11.255 4.383 1.00 84.38 96 GLU A N 1
ATOM 780 C CA . GLU A 1 96 ? -27.959 10.529 5.495 1.00 84.38 96 GLU A CA 1
ATOM 781 C C . GLU A 1 96 ? -28.634 10.888 6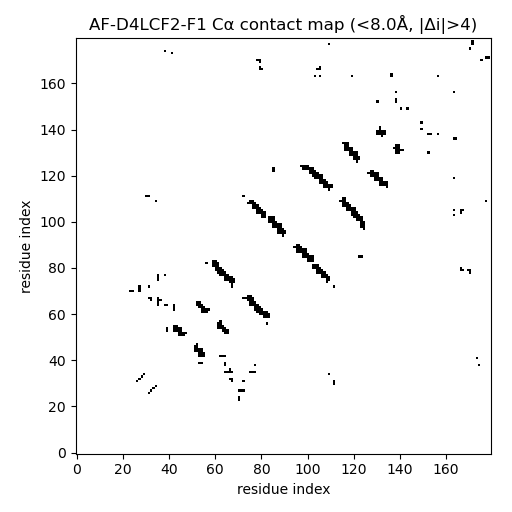.832 1.00 84.38 96 GLU A C 1
ATOM 783 O O . GLU A 1 96 ? -28.677 12.053 7.219 1.00 84.38 96 GLU A O 1
ATOM 788 N N . ASP A 1 97 ? -29.168 9.870 7.514 1.00 84.31 97 ASP A N 1
ATOM 789 C CA . ASP A 1 97 ? -29.876 9.939 8.808 1.00 84.31 97 ASP A CA 1
ATOM 790 C C . ASP A 1 97 ? -29.113 9.178 9.910 1.00 84.31 97 ASP A C 1
ATOM 792 O O . ASP A 1 97 ? -29.633 8.848 10.975 1.00 84.31 97 ASP A O 1
ATOM 796 N N . GLY A 1 98 ? -27.849 8.858 9.635 1.00 82.12 98 GLY A N 1
ATOM 797 C CA . GLY A 1 98 ? -26.936 8.224 10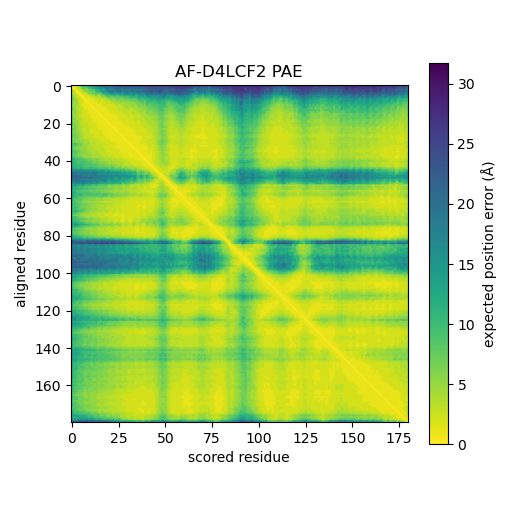.569 1.00 82.12 98 GLY A CA 1
ATOM 798 C C . GLY A 1 98 ? -26.032 7.204 9.900 1.00 82.12 98 GLY A C 1
ATOM 799 O O . GLY A 1 98 ? -26.268 6.752 8.780 1.00 82.12 98 GLY A O 1
ATOM 800 N N . ALA A 1 99 ? -25.010 6.788 10.632 1.00 82.75 99 ALA A N 1
ATOM 801 C CA . ALA A 1 99 ? -24.116 5.737 10.200 1.00 82.75 99 ALA A CA 1
ATOM 802 C C . ALA A 1 99 ? -23.796 4.781 11.343 1.00 82.75 99 ALA A C 1
ATOM 804 O O . ALA A 1 99 ? -23.931 5.103 12.523 1.00 82.75 99 ALA A O 1
ATOM 805 N N . SER A 1 100 ? -23.405 3.563 10.991 1.00 83.06 100 SER A N 1
ATOM 806 C CA . SER A 1 100 ? -23.051 2.538 11.968 1.00 83.06 100 SER A CA 1
ATOM 807 C C . SER A 1 100 ? -22.033 1.561 11.402 1.00 83.06 100 SER A C 1
ATOM 809 O O . SER A 1 100 ? -21.948 1.356 10.189 1.00 83.06 100 SER A O 1
ATOM 811 N N . GLY A 1 101 ? -21.311 0.908 12.305 1.00 85.56 101 GLY A N 1
ATOM 812 C CA . GLY A 1 101 ? -20.266 -0.041 11.952 1.00 85.56 101 GLY A CA 1
ATOM 813 C C . GLY A 1 101 ? -18.908 0.626 11.771 1.00 85.56 101 GLY A C 1
ATOM 814 O O . GLY A 1 101 ? -18.732 1.815 12.025 1.00 85.56 101 GLY A O 1
ATOM 815 N N . LEU A 1 102 ? -17.954 -0.192 11.352 1.00 87.50 102 LEU A N 1
ATOM 816 C CA . LEU A 1 102 ? -16.557 0.163 11.176 1.00 87.50 102 LEU A CA 1
ATOM 817 C C . LEU A 1 102 ? -16.101 -0.418 9.844 1.00 87.50 102 LEU A C 1
ATOM 819 O O . LEU A 1 102 ? -16.268 -1.614 9.602 1.00 87.50 102 LEU A O 1
ATOM 823 N N . SER A 1 103 ? -15.500 0.417 9.009 1.00 90.75 103 SER A N 1
ATOM 824 C CA . SER A 1 103 ? -14.670 -0.024 7.899 1.00 90.75 103 SER A CA 1
ATOM 825 C C . SER A 1 103 ? -13.222 0.280 8.258 1.00 90.75 103 SER A C 1
ATOM 827 O O . SER A 1 103 ? -12.867 1.427 8.514 1.00 90.75 103 SER A O 1
ATOM 829 N N . LEU A 1 104 ? -12.405 -0.768 8.301 1.00 94.06 104 LEU A N 1
ATOM 830 C CA . LEU A 1 104 ? -10.984 -0.695 8.613 1.00 94.06 104 LEU A CA 1
ATOM 831 C C . LEU A 1 104 ? -10.208 -1.394 7.500 1.00 94.06 104 LEU A C 1
ATOM 833 O O . LEU A 1 104 ? -10.488 -2.559 7.193 1.00 94.06 104 LEU A O 1
ATOM 837 N N . GLY A 1 105 ? -9.250 -0.692 6.906 1.00 96.06 105 GLY A N 1
ATOM 838 C CA . GLY A 1 105 ? -8.416 -1.208 5.827 1.00 96.06 105 GLY A CA 1
ATOM 839 C C . GLY A 1 105 ? -6.953 -0.839 6.010 1.00 96.06 105 GLY A C 1
ATOM 840 O O . GLY A 1 105 ? -6.635 0.310 6.273 1.00 96.06 105 GLY A O 1
ATOM 841 N N . LEU A 1 106 ? -6.065 -1.810 5.837 1.00 97.94 106 LEU A N 1
ATOM 842 C CA . LEU A 1 106 ? -4.628 -1.616 5.706 1.00 97.94 106 LEU A CA 1
ATOM 843 C C . LEU A 1 106 ? -4.282 -1.529 4.220 1.00 97.94 106 LEU A C 1
ATOM 845 O O . LEU A 1 106 ? -4.664 -2.406 3.444 1.00 97.94 106 LEU A O 1
ATOM 849 N N . TYR A 1 107 ? -3.514 -0.514 3.851 1.00 97.62 107 TYR A N 1
ATOM 850 C CA . TYR A 1 107 ? -2.929 -0.310 2.534 1.00 97.62 107 TYR A CA 1
ATOM 851 C C . TYR A 1 107 ? -1.413 -0.378 2.636 1.00 97.62 107 TYR A C 1
ATOM 853 O O . TYR A 1 107 ? -0.817 0.141 3.579 1.00 97.62 107 TYR A O 1
ATOM 861 N N . ILE A 1 108 ? -0.798 -1.018 1.647 1.00 97.38 108 ILE A N 1
ATOM 862 C CA . ILE A 1 108 ? 0.650 -1.160 1.541 1.00 97.38 108 ILE A CA 1
ATOM 863 C C . ILE A 1 108 ? 1.060 -0.726 0.138 1.00 97.38 108 ILE A C 1
ATOM 865 O O . ILE A 1 108 ? 0.666 -1.337 -0.865 1.00 97.38 108 ILE A O 1
ATOM 869 N N . TRP A 1 109 ? 1.864 0.329 0.069 1.00 95.69 109 TRP A N 1
ATOM 870 C CA . TRP A 1 109 ? 2.442 0.840 -1.166 1.00 95.69 109 TRP A CA 1
ATOM 871 C C . TRP A 1 109 ? 3.878 0.346 -1.280 1.00 95.69 109 TRP A C 1
ATOM 873 O O . TRP A 1 109 ? 4.792 0.851 -0.625 1.00 95.69 109 TRP A O 1
ATOM 883 N N . MET A 1 110 ? 4.079 -0.644 -2.150 1.00 94.62 110 MET A N 1
ATOM 884 C CA . MET A 1 110 ? 5.408 -1.192 -2.399 1.00 94.62 110 MET A CA 1
ATOM 885 C C . MET A 1 110 ? 6.291 -0.150 -3.075 1.00 94.62 110 MET A C 1
ATOM 887 O O . MET A 1 110 ? 5.945 0.335 -4.162 1.00 94.62 110 MET A O 1
ATOM 891 N N . LYS A 1 111 ? 7.423 0.194 -2.459 1.00 92.12 111 LYS A N 1
ATOM 892 C CA . LYS A 1 111 ? 8.386 1.136 -3.035 1.00 92.12 111 LYS A CA 1
ATOM 893 C C . LYS A 1 111 ? 9.396 0.392 -3.911 1.00 92.12 111 LYS A C 1
ATOM 895 O O . LYS A 1 111 ? 9.788 -0.721 -3.586 1.00 92.12 111 LYS A O 1
ATOM 900 N N . PRO A 1 112 ? 9.845 0.988 -5.032 1.00 89.38 112 PRO A N 1
ATOM 901 C CA . PRO A 1 112 ? 10.892 0.378 -5.853 1.00 89.38 112 PRO A CA 1
ATOM 902 C C . PRO A 1 112 ? 12.237 0.292 -5.114 1.00 89.38 112 PRO A C 1
ATOM 904 O O . PRO A 1 112 ? 13.076 -0.532 -5.468 1.00 89.38 112 PRO A O 1
ATOM 907 N N . PHE A 1 113 ? 12.443 1.156 -4.114 1.00 88.06 113 PHE A N 1
ATOM 908 C CA . PHE A 1 113 ? 13.632 1.219 -3.272 1.00 88.06 113 PHE A CA 1
ATOM 909 C C . PHE A 1 113 ? 13.233 1.661 -1.860 1.00 88.06 113 PHE A C 1
ATOM 911 O O . PHE A 1 113 ? 12.382 2.541 -1.724 1.00 88.06 113 PHE A O 1
ATOM 918 N N . GLY A 1 114 ? 13.908 1.129 -0.841 1.00 87.88 114 GLY A N 1
ATOM 919 C CA . GLY A 1 114 ? 13.633 1.453 0.561 1.00 87.88 114 GLY A CA 1
ATOM 920 C C . GLY A 1 114 ? 12.466 0.657 1.140 1.00 87.88 114 GLY A C 1
ATOM 921 O O . GLY A 1 114 ? 12.006 -0.308 0.536 1.00 87.88 114 GLY A O 1
ATOM 922 N N . GLU A 1 115 ? 12.023 1.053 2.332 1.00 90.94 115 GLU A N 1
ATOM 923 C CA . GLU A 1 115 ? 10.884 0.416 2.992 1.00 90.94 115 GLU A CA 1
ATOM 924 C C . GLU A 1 115 ? 9.563 0.777 2.297 1.00 90.94 115 GLU A C 1
ATOM 926 O O . GLU A 1 115 ? 9.414 1.852 1.708 1.00 90.94 115 GLU A O 1
ATOM 931 N N . ASN A 1 116 ? 8.595 -0.135 2.372 1.00 94.44 116 ASN A N 1
ATOM 932 C CA . ASN A 1 116 ? 7.241 0.126 1.897 1.00 94.44 116 ASN A CA 1
ATOM 933 C C . ASN A 1 116 ? 6.553 1.187 2.762 1.00 94.44 116 ASN A C 1
ATOM 935 O O . ASN A 1 116 ? 6.853 1.337 3.945 1.00 94.44 116 ASN A O 1
ATOM 939 N N . GLU A 1 117 ? 5.587 1.884 2.174 1.00 95.44 117 GLU A N 1
ATOM 940 C CA . GLU A 1 117 ? 4.697 2.767 2.925 1.00 95.44 117 GLU A CA 1
ATOM 941 C C . GLU A 1 117 ? 3.438 2.010 3.336 1.00 95.44 117 GLU A C 1
ATOM 943 O O . GLU A 1 117 ? 2.915 1.196 2.568 1.00 95.44 117 GLU A O 1
ATOM 948 N N . TYR A 1 118 ? 2.935 2.319 4.528 1.00 97.44 118 TYR A N 1
ATOM 949 C CA . TYR A 1 118 ? 1.750 1.696 5.099 1.00 97.44 118 TYR A CA 1
ATOM 950 C C . TYR A 1 118 ? 0.759 2.773 5.526 1.00 97.44 118 TYR A C 1
ATOM 952 O O . TYR A 1 118 ? 1.141 3.825 6.041 1.00 97.44 118 TYR A O 1
ATOM 960 N N . GLY A 1 119 ? -0.522 2.503 5.317 1.00 97.50 119 GLY A N 1
ATOM 961 C CA . GLY A 1 119 ? -1.602 3.402 5.697 1.00 97.50 119 GLY A CA 1
ATOM 962 C C . GLY A 1 119 ? -2.810 2.620 6.166 1.00 97.50 119 GLY A C 1
ATOM 963 O O . GLY A 1 119 ? -3.091 1.537 5.659 1.00 97.50 119 GLY A O 1
ATOM 964 N N . VAL A 1 120 ? -3.517 3.164 7.144 1.00 97.44 120 VAL A N 1
ATOM 965 C CA . VAL A 1 120 ? -4.758 2.597 7.657 1.00 97.44 120 VAL A CA 1
ATOM 966 C C . VAL A 1 120 ? -5.890 3.561 7.348 1.00 97.44 120 VAL A C 1
ATOM 968 O O . VAL A 1 120 ? -5.868 4.700 7.810 1.00 97.44 120 VAL A O 1
ATOM 971 N N . ASP A 1 121 ? -6.877 3.090 6.596 1.00 95.38 121 ASP A N 1
ATOM 972 C CA . ASP A 1 121 ? -8.151 3.778 6.425 1.00 95.38 121 ASP A CA 1
ATOM 973 C C . ASP A 1 121 ? -9.094 3.333 7.536 1.00 95.38 121 ASP A C 1
ATOM 975 O O . ASP A 1 121 ? -9.366 2.136 7.690 1.00 95.38 121 ASP A O 1
ATOM 979 N N . ILE A 1 122 ? -9.605 4.301 8.291 1.00 93.50 122 ILE A N 1
ATOM 980 C CA . ILE A 1 122 ? -10.652 4.106 9.288 1.00 93.50 122 ILE A CA 1
ATOM 981 C C . ILE A 1 122 ? -11.858 4.943 8.881 1.00 93.50 122 ILE A C 1
ATOM 983 O O . ILE A 1 122 ? -11.762 6.165 8.753 1.00 93.50 122 ILE A O 1
ATOM 987 N N . LEU A 1 123 ? -12.997 4.270 8.739 1.00 91.06 123 LEU A N 1
ATOM 988 C CA . LEU A 1 123 ? -14.298 4.890 8.553 1.00 91.06 123 LEU A CA 1
ATOM 989 C C . LEU A 1 123 ? -15.276 4.374 9.618 1.00 91.06 123 LEU A C 1
ATOM 991 O O . LEU A 1 123 ? -15.594 3.182 9.672 1.00 91.06 123 LEU A O 1
ATOM 995 N N . ALA A 1 124 ? -15.742 5.287 10.460 1.00 89.12 124 ALA A N 1
ATOM 996 C CA . ALA A 1 124 ? -16.726 5.102 11.523 1.00 89.12 124 ALA A CA 1
ATOM 997 C C . ALA A 1 124 ? -17.605 6.372 11.605 1.00 89.12 124 ALA A C 1
ATOM 999 O O . ALA A 1 124 ? -17.259 7.368 10.976 1.00 89.12 124 ALA A O 1
ATOM 1000 N N . PRO A 1 125 ? -18.732 6.390 12.345 1.00 86.19 125 PRO A N 1
ATOM 1001 C CA . PRO A 1 125 ? -19.702 7.494 12.273 1.00 86.19 125 PRO A CA 1
ATOM 1002 C C . PRO A 1 125 ? -19.118 8.903 12.468 1.00 86.19 125 PRO A C 1
ATOM 1004 O O . PRO A 1 125 ? -19.574 9.842 11.827 1.00 86.19 125 PRO A O 1
ATOM 1007 N N . ASP A 1 126 ? -18.074 9.033 13.293 1.00 86.25 126 ASP A N 1
ATOM 1008 C CA . ASP A 1 126 ? -17.391 10.304 13.572 1.00 86.25 126 ASP A CA 1
ATOM 1009 C C . ASP A 1 126 ? -15.931 10.335 13.071 1.00 86.25 126 ASP A C 1
ATOM 1011 O O . ASP A 1 126 ? -15.159 11.232 13.422 1.00 86.25 126 ASP A O 1
ATOM 1015 N N . ILE A 1 127 ? -15.515 9.336 12.283 1.00 88.69 127 ILE A N 1
ATOM 1016 C CA . ILE A 1 127 ? -14.129 9.161 11.831 1.00 88.69 127 ILE A CA 1
ATOM 1017 C C . ILE A 1 127 ? -14.122 8.870 10.334 1.00 88.69 127 ILE A C 1
ATOM 1019 O O . ILE A 1 127 ? -14.635 7.847 9.906 1.00 88.69 127 ILE A O 1
ATOM 1023 N N . ASP A 1 128 ? -13.459 9.722 9.560 1.00 91.44 128 ASP A N 1
ATOM 1024 C CA . ASP A 1 128 ? -13.082 9.457 8.169 1.00 91.44 128 ASP A CA 1
ATOM 1025 C C . ASP A 1 128 ? -11.630 9.908 7.991 1.00 91.44 128 ASP A C 1
ATOM 1027 O O . ASP A 1 128 ? -11.343 11.108 7.895 1.00 91.44 128 ASP A O 1
ATOM 1031 N N . LYS A 1 129 ? -10.689 8.963 8.119 1.00 92.19 129 LYS A N 1
ATOM 1032 C CA . LYS A 1 129 ? -9.250 9.258 8.109 1.00 92.19 129 LYS A CA 1
ATOM 1033 C C . LYS A 1 129 ? -8.431 8.144 7.472 1.00 92.19 129 LYS A C 1
ATOM 1035 O O . LYS A 1 129 ? -8.642 6.967 7.752 1.00 92.19 129 LYS A O 1
ATOM 1040 N N . GLN A 1 130 ? -7.403 8.560 6.737 1.00 94.81 130 GLN A N 1
ATOM 1041 C CA . GLN A 1 130 ? -6.262 7.730 6.369 1.00 94.81 130 GL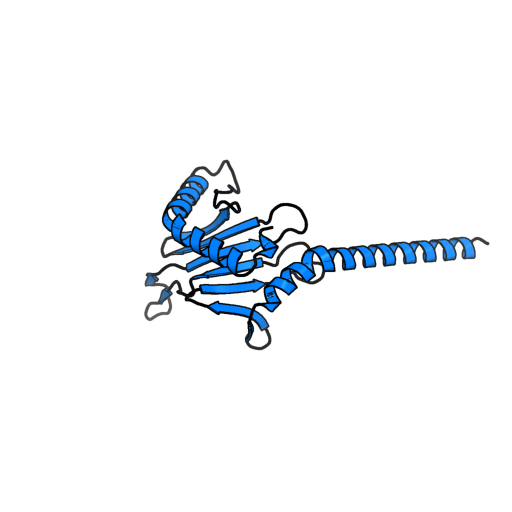N A CA 1
ATOM 1042 C C . GLN A 1 130 ? -5.052 8.139 7.217 1.00 94.81 130 GLN A C 1
ATOM 1044 O O . GLN A 1 130 ? -4.638 9.301 7.209 1.00 94.81 130 GLN A O 1
ATOM 1049 N N . ILE A 1 131 ? -4.492 7.193 7.967 1.00 97.25 131 ILE A N 1
ATOM 1050 C CA . ILE A 1 131 ? -3.384 7.425 8.898 1.00 97.25 131 ILE A CA 1
ATOM 1051 C C . ILE A 1 131 ? -2.174 6.610 8.446 1.00 97.25 131 ILE A C 1
ATOM 1053 O O . ILE A 1 131 ? -2.258 5.389 8.331 1.00 97.25 131 ILE A O 1
ATOM 1057 N N . TYR A 1 132 ? -1.044 7.276 8.206 1.00 97.19 132 TYR A N 1
ATOM 1058 C CA . TYR A 1 132 ? 0.206 6.606 7.845 1.00 97.19 132 TYR A CA 1
ATOM 1059 C C . TYR A 1 132 ? 0.861 5.976 9.071 1.00 97.19 132 TYR A C 1
ATOM 1061 O O . TYR A 1 132 ? 0.903 6.575 10.149 1.00 97.19 132 TYR A O 1
ATOM 1069 N N . ILE A 1 133 ? 1.383 4.768 8.882 1.00 97.50 133 ILE A N 1
ATOM 1070 C CA . ILE A 1 133 ? 2.063 3.998 9.920 1.00 97.50 133 ILE A CA 1
ATOM 1071 C C . ILE A 1 133 ? 3.351 3.366 9.382 1.00 97.50 133 ILE A C 1
ATOM 1073 O O . ILE A 1 133 ? 3.568 3.280 8.173 1.00 97.50 133 ILE A O 1
ATOM 1077 N N . THR A 1 134 ? 4.217 2.915 10.281 1.00 95.69 134 THR A N 1
ATOM 1078 C CA . THR A 1 134 ? 5.341 2.035 9.949 1.00 95.69 134 THR A CA 1
ATOM 1079 C C . THR A 1 134 ? 4.875 0.577 9.867 1.00 95.69 134 THR A C 1
ATOM 1081 O O . THR A 1 134 ? 3.753 0.235 10.255 1.00 95.69 134 THR A O 1
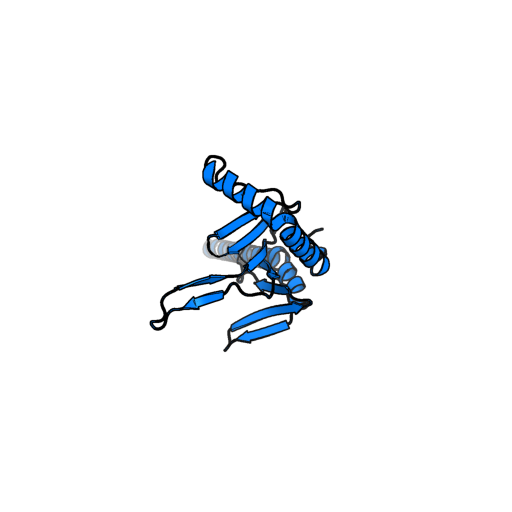ATOM 1084 N N . LYS A 1 135 ? 5.758 -0.320 9.406 1.00 93.62 135 LYS A N 1
ATOM 1085 C CA . LYS A 1 135 ? 5.516 -1.777 9.438 1.00 93.62 135 LYS A CA 1
ATOM 1086 C C . LYS A 1 135 ? 5.252 -2.312 10.853 1.00 93.62 135 LYS A C 1
ATOM 1088 O O . LYS A 1 135 ? 4.553 -3.307 11.008 1.00 93.62 135 LYS A O 1
ATOM 1093 N N . ASP A 1 136 ? 5.789 -1.624 11.861 1.00 94.56 136 ASP A N 1
ATOM 1094 C CA . ASP A 1 136 ? 5.670 -1.949 13.284 1.00 94.56 136 ASP A CA 1
ATOM 1095 C C . ASP A 1 136 ? 4.460 -1.252 13.940 1.00 94.56 136 ASP A C 1
ATOM 1097 O O . ASP A 1 136 ? 4.306 -1.262 15.160 1.00 94.56 136 ASP A O 1
ATOM 1101 N N . LEU A 1 137 ? 3.571 -0.678 13.117 1.00 95.38 137 LEU A N 1
ATOM 1102 C CA . LEU A 1 137 ? 2.331 0.001 13.505 1.00 95.38 137 LEU A CA 1
ATOM 1103 C C . LEU A 1 137 ? 2.537 1.309 14.280 1.00 95.38 137 LEU A C 1
ATOM 1105 O O . LEU A 1 137 ? 1.631 1.777 14.972 1.00 95.38 137 LEU A O 1
ATOM 1109 N N . GLU A 1 138 ? 3.715 1.918 14.157 1.00 96.19 138 GLU A N 1
ATOM 1110 C CA . GLU A 1 138 ? 3.993 3.222 14.754 1.00 96.19 138 GLU A CA 1
ATOM 1111 C C . GLU A 1 138 ? 3.436 4.340 13.872 1.00 96.19 138 GLU A C 1
ATOM 1113 O O . GLU A 1 138 ? 3.519 4.270 12.648 1.00 96.19 138 GLU A O 1
ATOM 1118 N N . TYR A 1 139 ? 2.875 5.382 14.484 1.00 97.19 139 TYR A N 1
ATOM 1119 C CA . TYR A 1 139 ? 2.320 6.523 13.761 1.00 97.19 139 TYR A CA 1
ATOM 1120 C C . TYR A 1 139 ? 3.401 7.296 12.988 1.00 97.19 139 TYR A C 1
ATOM 1122 O O . TYR A 1 139 ? 4.446 7.637 13.542 1.00 97.19 139 TYR A O 1
ATOM 1130 N N . VAL A 1 140 ? 3.118 7.635 11.727 1.00 96.44 140 VAL A N 1
ATOM 1131 C CA . VAL A 1 140 ? 3.961 8.504 10.896 1.00 96.44 140 VAL A CA 1
ATOM 1132 C C . VAL A 1 140 ? 3.231 9.833 10.654 1.00 96.44 140 VAL A C 1
ATOM 1134 O O . VAL A 1 140 ? 2.289 9.877 9.857 1.00 96.44 140 VAL A O 1
ATOM 1137 N N . PRO A 1 141 ? 3.637 10.935 11.316 1.00 94.31 141 PRO A N 1
ATOM 1138 C CA . PRO A 1 141 ? 2.978 12.223 11.152 1.00 94.31 141 PRO A CA 1
ATOM 1139 C C . PRO A 1 141 ? 3.258 12.833 9.780 1.00 94.31 141 PRO A C 1
ATOM 1141 O O . PRO A 1 141 ? 4.410 12.969 9.371 1.00 94.31 141 PRO A O 1
ATOM 1144 N N . TYR A 1 142 ? 2.194 13.267 9.100 1.00 89.12 142 TYR A N 1
ATOM 1145 C CA . TYR A 1 142 ? 2.317 14.017 7.848 1.00 89.12 142 TYR A CA 1
ATOM 1146 C C . TYR A 1 142 ? 2.844 15.441 8.090 1.00 89.12 142 TYR A C 1
ATOM 1148 O O . TYR A 1 142 ? 3.802 15.867 7.448 1.00 89.12 142 TYR A O 1
ATOM 1156 N N . ASP A 1 143 ? 2.251 16.156 9.054 1.00 92.56 143 ASP A N 1
ATOM 1157 C CA . ASP A 1 143 ? 2.758 17.431 9.569 1.00 92.56 143 ASP A CA 1
ATOM 1158 C C . ASP A 1 143 ? 3.057 17.291 11.072 1.00 92.56 143 ASP A C 1
ATOM 1160 O O . ASP A 1 143 ? 2.131 17.210 11.886 1.00 92.56 143 ASP A O 1
ATOM 1164 N N . PRO A 1 144 ? 4.339 17.284 11.481 1.00 91.81 144 PRO A N 1
ATOM 1165 C CA . PRO A 1 144 ? 4.721 17.225 12.891 1.00 91.81 144 PRO A CA 1
ATOM 1166 C C . PRO A 1 144 ? 4.162 18.378 13.742 1.00 91.81 144 PRO A C 1
ATOM 1168 O O . PRO A 1 144 ? 4.076 18.245 14.962 1.00 91.81 144 PRO A O 1
ATOM 1171 N N . ASN A 1 145 ? 3.772 19.500 13.126 1.00 95.75 145 ASN A N 1
ATOM 1172 C CA . ASN A 1 145 ? 3.264 20.677 13.831 1.00 95.75 145 ASN A CA 1
ATOM 1173 C C . ASN A 1 145 ? 1.744 20.650 14.047 1.00 95.75 145 ASN A C 1
ATOM 1175 O O . ASN A 1 145 ? 1.245 21.398 14.894 1.00 95.75 145 ASN A O 1
ATOM 1179 N N . ASP A 1 146 ? 1.001 19.782 13.351 1.00 95.12 146 ASP A N 1
ATOM 1180 C CA . ASP A 1 146 ? -0.436 19.605 13.583 1.00 95.12 146 ASP A CA 1
ATOM 1181 C C . ASP A 1 146 ? -0.685 18.714 14.807 1.00 95.12 146 ASP A C 1
ATOM 1183 O O . ASP A 1 146 ? -1.100 17.557 14.736 1.00 95.12 146 ASP A O 1
ATOM 1187 N N . THR A 1 147 ? -0.402 19.278 15.978 1.00 94.19 147 THR A N 1
ATOM 1188 C CA . THR A 1 147 ? -0.541 18.594 17.271 1.00 94.19 147 THR A CA 1
ATOM 1189 C C . THR A 1 147 ? -1.941 18.029 17.508 1.00 94.19 147 THR A C 1
ATOM 1191 O O . THR A 1 147 ? -2.065 16.957 18.099 1.00 94.19 147 THR A O 1
ATOM 1194 N N . LYS A 1 148 ? -2.994 18.700 17.023 1.00 94.06 148 LYS A N 1
ATOM 1195 C CA . LYS A 1 148 ? -4.376 18.236 17.187 1.00 94.06 148 LYS A CA 1
ATOM 1196 C C . LYS A 1 148 ? -4.636 17.003 16.330 1.00 94.06 148 LYS A C 1
ATOM 1198 O O . LYS A 1 148 ? -5.193 16.029 16.836 1.00 94.06 148 LYS A O 1
ATOM 1203 N N . TYR A 1 149 ? -4.250 17.035 15.056 1.00 93.19 149 TYR A N 1
ATOM 1204 C CA . TYR A 1 149 ? -4.396 15.876 14.181 1.00 93.19 149 TYR A CA 1
ATOM 1205 C C . TYR A 1 149 ? -3.562 14.695 14.683 1.00 93.19 149 TYR A C 1
ATOM 1207 O O . TYR A 1 149 ? -4.085 13.588 14.778 1.00 93.19 149 TYR A O 1
ATOM 1215 N N . ASN A 1 150 ? -2.307 14.944 15.070 1.00 95.69 150 ASN A N 1
ATOM 1216 C CA . ASN A 1 150 ? -1.380 13.917 15.542 1.00 95.69 150 ASN A CA 1
ATOM 1217 C C . ASN A 1 150 ? -1.909 13.204 16.795 1.00 95.69 150 ASN A C 1
ATOM 1219 O O . ASN A 1 150 ? -1.959 11.979 16.820 1.00 95.69 150 ASN A O 1
ATOM 1223 N N . GLN A 1 151 ? -2.417 13.949 17.783 1.00 95.62 151 GLN A N 1
ATOM 1224 C CA . GLN A 1 151 ? -3.034 13.357 18.976 1.00 95.62 151 GLN A CA 1
ATOM 1225 C C . GLN A 1 151 ? -4.276 12.522 18.646 1.00 95.62 151 GLN A C 1
ATOM 1227 O O . GLN A 1 151 ? -4.466 11.449 19.212 1.00 95.62 151 GLN A O 1
ATOM 1232 N N . GLN A 1 152 ? -5.126 12.994 17.727 1.00 94.75 152 GLN A N 1
ATOM 1233 C CA . GLN A 1 152 ? -6.288 12.220 17.283 1.00 94.75 152 GLN A CA 1
ATOM 1234 C C . GLN A 1 152 ? -5.870 10.935 16.564 1.00 94.75 152 GLN A C 1
ATOM 1236 O O . GLN A 1 152 ? -6.467 9.888 16.793 1.00 94.75 152 GLN A O 1
ATOM 1241 N N . ALA A 1 153 ? -4.858 11.005 15.698 1.00 95.62 153 ALA A N 1
ATOM 1242 C CA . ALA A 1 153 ? -4.363 9.850 14.965 1.00 95.62 153 ALA A CA 1
ATOM 1243 C C . ALA A 1 153 ? -3.799 8.785 15.916 1.00 95.62 153 ALA A C 1
ATOM 1245 O O . ALA A 1 153 ? -4.177 7.621 15.816 1.00 95.62 153 ALA A O 1
ATOM 1246 N N . GLU A 1 154 ? -2.977 9.185 16.889 1.00 96.00 154 GLU A N 1
ATOM 1247 C CA . GLU A 1 154 ? -2.442 8.283 17.915 1.00 96.00 154 GLU A CA 1
ATOM 1248 C C . GLU A 1 154 ? -3.549 7.620 18.747 1.00 96.00 154 GLU A C 1
ATOM 1250 O O . GLU A 1 154 ? -3.480 6.421 19.016 1.00 96.00 154 GLU A O 1
ATOM 1255 N N . GLN A 1 155 ? -4.593 8.369 19.121 1.00 95.69 155 GLN A N 1
ATOM 1256 C CA . GLN A 1 155 ? -5.744 7.825 19.851 1.00 95.69 155 GLN A CA 1
ATOM 1257 C C . GLN A 1 155 ? -6.499 6.774 19.033 1.00 95.69 155 GLN A C 1
ATOM 1259 O O . GLN A 1 155 ? -6.773 5.692 19.546 1.00 95.69 155 GLN A O 1
ATOM 1264 N N . ILE A 1 156 ? -6.783 7.064 17.760 1.00 94.94 156 ILE A N 1
ATOM 1265 C CA . ILE A 1 156 ? -7.477 6.135 16.858 1.00 94.94 156 ILE A CA 1
ATOM 1266 C C . ILE A 1 156 ? -6.639 4.867 16.648 1.00 94.94 156 ILE A C 1
ATOM 1268 O O . ILE A 1 156 ? -7.159 3.756 16.742 1.00 94.94 156 ILE A O 1
ATOM 1272 N N . LEU A 1 157 ? -5.330 5.005 16.415 1.00 96.25 157 LEU A N 1
ATOM 1273 C CA . LEU A 1 157 ? -4.436 3.855 16.258 1.00 96.25 157 LEU A CA 1
ATOM 1274 C C . LEU A 1 157 ? -4.364 3.003 17.532 1.00 96.25 157 LEU A C 1
ATOM 1276 O O . LEU A 1 157 ? -4.312 1.779 17.438 1.00 96.25 157 LEU A O 1
ATOM 1280 N N . ALA A 1 158 ? -4.388 3.623 18.715 1.00 96.50 158 ALA A N 1
ATOM 1281 C CA . ALA A 1 158 ? -4.425 2.902 19.983 1.00 96.50 158 ALA A CA 1
ATOM 1282 C C . ALA A 1 158 ? -5.760 2.167 20.199 1.00 96.50 158 ALA A C 1
ATOM 1284 O O . ALA A 1 158 ? -5.753 1.037 20.685 1.00 96.50 158 ALA A O 1
ATOM 1285 N N . GLU A 1 159 ? -6.885 2.779 19.819 1.00 95.25 159 GLU A N 1
ATOM 1286 C CA . GLU A 1 159 ? -8.229 2.197 19.930 1.00 95.25 159 GLU A CA 1
ATOM 1287 C C . GLU A 1 159 ? -8.400 0.950 19.049 1.00 95.25 159 GLU A C 1
ATOM 1289 O O . GLU A 1 159 ? -8.950 -0.053 19.504 1.00 95.25 159 GLU A O 1
ATOM 1294 N N . TYR A 1 160 ? -7.889 0.985 17.813 1.00 93.94 160 TYR A N 1
ATOM 1295 C CA . TYR A 1 160 ? -8.027 -0.103 16.833 1.00 93.94 160 TYR A CA 1
ATOM 1296 C C . TYR A 1 160 ? -6.768 -0.970 16.683 1.00 93.94 160 TYR A C 1
ATOM 1298 O O . TYR A 1 160 ? -6.633 -1.703 15.700 1.00 93.94 160 TYR A O 1
ATOM 1306 N N . LYS A 1 161 ? -5.831 -0.895 17.639 1.00 95.62 161 LYS A N 1
ATOM 1307 C CA . LYS A 1 161 ? -4.504 -1.522 17.539 1.00 95.62 161 LYS A CA 1
ATOM 1308 C C . LYS A 1 161 ? -4.569 -3.015 17.220 1.00 95.62 161 LYS A C 1
ATOM 1310 O O . LYS A 1 161 ? -3.855 -3.476 16.332 1.00 95.62 161 LYS A O 1
ATOM 1315 N N . ASP A 1 162 ? -5.423 -3.759 17.917 1.00 95.94 162 ASP A N 1
ATOM 1316 C CA . ASP A 1 162 ? -5.522 -5.213 17.757 1.00 95.94 162 ASP A CA 1
ATOM 1317 C C . ASP A 1 162 ? -6.066 -5.591 16.372 1.00 95.94 162 ASP A C 1
ATOM 1319 O O . ASP A 1 162 ? -5.561 -6.511 15.727 1.00 95.94 162 ASP A O 1
ATOM 13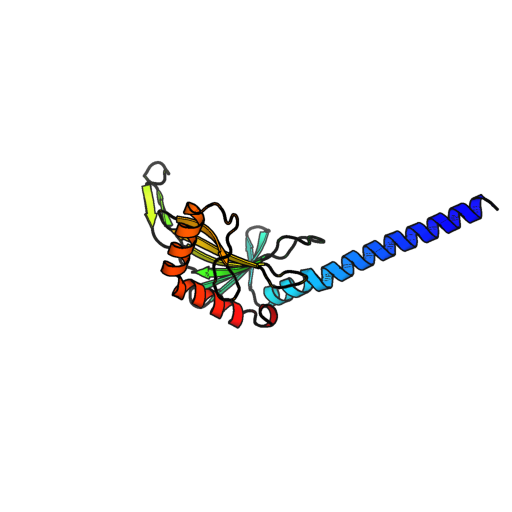23 N N . GLN A 1 163 ? -7.056 -4.849 15.869 1.00 94.50 163 GLN A N 1
ATOM 1324 C CA . GLN A 1 163 ? -7.608 -5.056 14.532 1.00 94.50 163 GLN A CA 1
ATOM 1325 C C . GLN A 1 163 ? -6.586 -4.690 13.449 1.00 94.50 163 GLN A C 1
ATOM 1327 O O . GLN A 1 163 ? -6.443 -5.426 12.476 1.00 94.50 163 GLN A O 1
ATOM 1332 N N . ILE A 1 164 ? -5.844 -3.591 13.620 1.00 96.69 164 ILE A N 1
ATOM 1333 C CA . ILE A 1 164 ? -4.778 -3.183 12.693 1.00 96.69 164 ILE A CA 1
ATOM 1334 C C . ILE A 1 164 ? -3.657 -4.232 12.673 1.00 96.69 164 ILE A C 1
ATOM 1336 O O . ILE A 1 164 ? -3.190 -4.614 11.599 1.00 96.69 164 ILE A O 1
ATOM 1340 N N . GLN A 1 165 ? -3.265 -4.754 13.838 1.00 97.69 165 GLN A N 1
ATOM 1341 C CA . GLN A 1 165 ? -2.280 -5.830 13.941 1.00 97.69 165 GLN A CA 1
ATOM 1342 C C . GLN A 1 165 ? -2.748 -7.098 13.227 1.00 97.69 165 GLN A C 1
ATOM 1344 O O . GLN A 1 165 ? -1.965 -7.731 12.521 1.00 97.69 165 GLN A O 1
ATOM 1349 N N . GLU A 1 166 ? -4.022 -7.459 13.354 1.00 96.75 166 GLU A N 1
ATOM 1350 C CA . GLU A 1 166 ? -4.583 -8.598 12.630 1.00 96.75 166 GLU A CA 1
ATOM 1351 C C . GLU A 1 166 ? -4.564 -8.379 11.107 1.00 96.75 166 GLU A C 1
ATOM 1353 O O . GLU A 1 166 ? -4.201 -9.292 10.361 1.00 96.75 166 GLU A O 1
ATOM 1358 N N . LEU A 1 167 ? -4.873 -7.169 10.623 1.00 97.12 167 LEU A N 1
ATOM 1359 C CA . LEU A 1 167 ? -4.741 -6.833 9.199 1.00 97.12 167 LEU A CA 1
ATOM 1360 C C . LEU A 1 167 ? -3.291 -6.977 8.716 1.00 97.12 167 LEU A C 1
ATOM 1362 O O . LEU A 1 167 ? -3.059 -7.546 7.646 1.00 97.12 167 LEU A O 1
ATOM 1366 N N . MET A 1 168 ? -2.321 -6.530 9.520 1.00 97.56 168 MET A N 1
ATOM 1367 C CA . MET A 1 168 ? -0.893 -6.671 9.227 1.00 97.56 168 MET A CA 1
ATOM 1368 C C . MET A 1 168 ? -0.469 -8.144 9.154 1.00 97.56 168 MET A C 1
ATOM 1370 O O . MET A 1 168 ? 0.120 -8.574 8.161 1.00 97.56 168 MET A O 1
ATOM 1374 N N . ASN A 1 169 ? -0.849 -8.953 10.147 1.00 97.12 169 ASN A N 1
ATOM 1375 C CA . ASN A 1 169 ? -0.554 -10.390 10.185 1.00 97.12 169 ASN A CA 1
ATOM 1376 C C . ASN A 1 169 ? -1.131 -11.119 8.960 1.00 97.12 169 ASN A C 1
ATOM 1378 O O . ASN A 1 169 ? -0.505 -12.006 8.368 1.00 97.12 169 ASN A O 1
ATOM 1382 N N . ARG A 1 170 ? -2.339 -10.729 8.541 1.00 96.81 170 ARG A N 1
ATOM 1383 C CA . ARG A 1 170 ? -2.995 -11.270 7.347 1.00 96.81 170 ARG A CA 1
ATOM 1384 C C . ARG A 1 170 ? -2.297 -10.866 6.065 1.00 96.81 170 ARG A C 1
ATOM 1386 O O . ARG A 1 170 ? -2.173 -11.708 5.173 1.00 96.81 170 ARG A O 1
ATOM 1393 N N . ALA A 1 171 ? -1.852 -9.618 5.965 1.00 96.88 171 ALA A N 1
ATOM 1394 C CA . ALA A 1 171 ? -1.083 -9.147 4.826 1.00 96.88 171 ALA A CA 1
ATOM 1395 C C . ALA A 1 171 ? 0.238 -9.923 4.707 1.00 96.88 171 ALA A C 1
ATOM 1397 O O . ALA A 1 171 ? 0.521 -10.456 3.636 1.00 96.88 171 ALA A O 1
ATOM 1398 N N . GLN A 1 172 ? 0.972 -10.097 5.812 1.00 96.12 172 GLN A N 1
ATOM 1399 C CA . GLN A 1 172 ? 2.206 -10.895 5.875 1.00 96.12 172 GLN A CA 1
ATOM 1400 C C . GLN A 1 172 ? 1.978 -12.355 5.476 1.00 96.12 172 GLN A C 1
ATOM 1402 O O . GLN A 1 172 ? 2.745 -12.928 4.708 1.00 96.12 172 GLN A O 1
ATOM 1407 N N . THR A 1 173 ? 0.877 -12.952 5.933 1.00 95.50 173 THR A N 1
ATOM 1408 C CA . THR A 1 173 ? 0.518 -14.329 5.562 1.00 95.50 173 THR A CA 1
ATOM 1409 C C . THR A 1 173 ? 0.179 -14.449 4.072 1.00 95.50 173 THR A C 1
ATOM 1411 O O . THR A 1 173 ? 0.519 -15.442 3.427 1.00 95.50 173 THR A O 1
ATOM 1414 N N . MET A 1 174 ? -0.514 -13.457 3.506 1.00 95.75 174 MET A N 1
ATOM 1415 C CA . MET A 1 174 ? -0.915 -13.467 2.097 1.00 95.75 174 MET A CA 1
ATOM 1416 C C . MET A 1 174 ? 0.267 -13.182 1.162 1.00 95.75 174 MET A C 1
ATOM 1418 O O . MET A 1 174 ? 0.413 -13.827 0.117 1.00 95.75 174 MET A O 1
ATOM 1422 N N . TRP A 1 175 ? 1.127 -12.237 1.528 1.00 95.56 175 TRP A N 1
ATOM 1423 C CA . TRP A 1 175 ? 2.2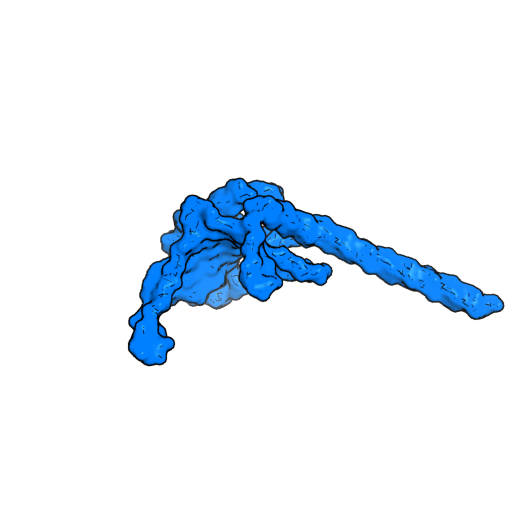01 -11.711 0.690 1.00 95.56 175 TRP A CA 1
ATOM 1424 C C . TRP A 1 175 ? 3.527 -11.619 1.462 1.00 95.56 175 TRP A C 1
ATOM 1426 O O . TRP A 1 175 ? 4.017 -10.514 1.658 1.00 95.56 175 TRP A O 1
ATOM 1436 N N . PRO A 1 176 ? 4.129 -12.753 1.872 1.00 93.06 176 PRO A N 1
ATOM 1437 C CA . PRO A 1 176 ? 5.354 -12.753 2.679 1.00 93.06 176 PRO A CA 1
ATOM 1438 C C . PRO A 1 176 ? 6.502 -11.988 2.007 1.00 93.06 176 PRO A C 1
ATOM 1440 O O . PRO A 1 176 ? 7.080 -11.109 2.631 1.00 93.06 176 PRO A O 1
ATOM 1443 N N . ASP A 1 177 ? 6.709 -12.200 0.703 1.00 89.56 177 ASP A N 1
ATOM 1444 C CA . ASP A 1 177 ? 7.762 -11.552 -0.098 1.00 89.56 177 ASP A CA 1
ATOM 1445 C C . ASP A 1 177 ? 7.684 -10.009 -0.156 1.00 89.56 177 ASP A C 1
ATOM 1447 O O . ASP A 1 177 ? 8.551 -9.373 -0.749 1.00 89.56 177 ASP A O 1
ATOM 1451 N N . VAL A 1 178 ? 6.609 -9.397 0.357 1.00 88.81 178 VAL A N 1
ATOM 1452 C CA . VAL A 1 178 ? 6.447 -7.934 0.426 1.00 88.81 178 VAL A CA 1
ATOM 1453 C C . VAL A 1 178 ? 7.077 -7.355 1.695 1.00 88.81 178 VAL A C 1
ATOM 1455 O O . VAL A 1 178 ? 7.360 -6.160 1.739 1.00 88.81 178 VAL A O 1
ATOM 1458 N N . PHE A 1 179 ? 7.281 -8.178 2.721 1.00 85.44 179 PHE A N 1
ATOM 1459 C CA . PHE A 1 179 ? 7.741 -7.756 4.046 1.00 85.44 179 PHE A CA 1
ATOM 1460 C C . PHE A 1 179 ? 9.204 -8.112 4.337 1.00 85.44 179 PHE A C 1
ATOM 1462 O O . PHE A 1 179 ? 9.720 -7.676 5.368 1.00 85.44 179 PHE A O 1
ATOM 1469 N N . ASP A 1 180 ? 9.839 -8.879 3.448 1.00 66.31 180 ASP A N 1
ATOM 1470 C CA . ASP A 1 180 ? 11.267 -9.230 3.476 1.00 66.31 180 ASP A CA 1
ATOM 1471 C C . ASP A 1 180 ? 12.143 -8.114 2.876 1.00 66.31 180 ASP A C 1
ATOM 1473 O O . ASP A 1 180 ? 13.226 -7.841 3.448 1.00 66.31 180 ASP A O 1
#

Sequence (180 aa):
MKKYITAKRLIILSVVILSVFAIINVAWLFLRYIPYHRCREKMDVIDNHGLISYGKVKDGYRYGVATPAYLGWEGGYISVSLDQSYKIQLDKYGHEDGASGLSLGLYIWMKPFGENEYGVDILAPDIDKQIYITKDLEYVPYDPNDTKYNQQAEQILAEYKDQIQELMNRAQTMWPDVFD

Solvent-accessible surface area (backbone atoms only — not comparable to full-atom values): 10145 Å² total; per-residue (Å²): 112,71,69,59,55,51,51,53,51,50,52,52,48,50,52,51,52,53,50,52,52,49,48,54,51,53,50,37,42,66,48,45,49,48,61,46,48,62,59,39,73,79,38,44,82,45,73,60,93,83,48,78,44,34,33,42,78,57,98,67,29,32,39,38,42,46,66,47,55,91,89,41,89,59,72,37,35,39,36,29,26,52,62,51,67,51,42,77,40,60,43,100,85,71,46,83,70,48,55,45,60,54,29,47,31,40,39,37,35,79,45,73,67,78,75,61,49,34,35,35,40,42,38,37,78,92,40,84,49,77,45,41,29,45,98,87,69,43,81,48,70,91,56,84,80,44,57,68,60,49,53,51,51,54,51,51,51,63,75,43,37,71,61,53,50,51,36,50,54,51,44,44,72,75,41,50,88,78,78,115

Secondary structure (DSSP, 8-state):
-HHHHHHHHHHHHHHHHHHHHHHHHHHHIIIIIHHHHHHHTTSEEEEETTEEEEEEEETTEEEEEEPPPTT-SS--EEEEEESSPPEEEE-TTS-EEEEES-EEEEEEE--SSSSPEEEEEEEETTEEEEEEE-TT--B--S-TT-HHHHHHHHHHHHHTHHHHHHHHHHHHHH-GGGT-

Radius of gyration: 22.42 Å; Cα contacts (8 Å, |Δi|>4): 266; chains: 1; bounding box: 69×36×66 Å

Mean predicted aligned error: 6.03 Å

Organism: Ruminococcus champanellensis (strain DSM 18848 / JCM 17042 / KCTC 15320 / 18P13) (NCBI:txid213810)

Foldseek 3Di:
DVVVVVVVVVVVVVVVVVVVVVVLQVLCCVLFVPLLVVLQVLFDWDDDPNDTWTWDDDPQKIWGWDGADRSHQDDIKIKIKGNDDWDFDADPVRHGPFIADKIWMKIWAQHSDDAIWIWIAIDGGPDGDIFTAHLVLHGDDPDPPPPVVSVVNVVVCVVCVVVVVVRSVVCCVSRVVRHD

pLDDT: mean 90.87, std 8.09, range [59.78, 97.94]

Nearest PDB structures (foldseek):
  9har-assembly1_EV  TM=3.419E-01  e=1.287E+00  ssRNA phage ESE017
  4cvz-assembly1_A  TM=3.361E-01  e=4.498E+00  Gallus gallus
  8kb0-assembly2_D  TM=2.548E-01  e=9.976E+00  Anas platyrhynchos